Protein AF-G1KBY0-F1 (afdb_monomer_lite)

Foldseek 3Di:
DDDDDDDDDDDDDDDDDDDDDDDDDDDDDDDDDDDDDDDDDDPPDPDPPDDPDDDVVVVVVVVVVVVVVVVVVVPDDDDDDDDVVVDDDPVVVDPVPDDDDDDDDPVVVVVVVVVVVVVVVVVVVVVVVVVVVVVVVVVVVVVVLVVVVVVDPVVSVVVPDDDPPCPPDDDDDDDPDDDDPPDQPDCPVVVVVLVVLLCVVPVPDDDDDDRDPPPWDWDDDPNHTQEICVVQVAADDSVVVNVQVVCVVVVHDRHHDNDHDHPDDPD

Sequence (267 aa):
MSAFGFARFGAGGAYSSSQLIWNIQHPANHWQSSLLGLRAALPMRAEPKKKKKVDPKRELAIRDRMKKKIKKLEKAPQELIPIEDFVTPFRFMDERKVRAISPLPFEESEKRALLLKKWVVYKQVQHKAEMEAARSLVEAQEEALKELCLESEELYQAAVWRDEWLFPFERQEPTHTPPVPNKPCGFESAYLELANAVKEEYPDVEIESRLGGTGAFEIEINGQLVFSKLENGGFPYEKDLIEAIRKAINGEPLEKITKSRPPCVIL

Secondary structure (DSSP, 8-state):
--PPPP-------------------------------------------PPPPPPHHHHHHHHHHHHHHHHHHTTSPPPPPP-GGGS--GGG--GGGPPPPPPPPHHHHHHHHHHHHHHHHHHHHHHHHHHHHHHHHHHHHHHHHHHHHHH-HHHHHHHHS--GGG-S---PPPPSSPPPTT---S-HHHHHHHHHHHHHH-TT--------STT--EEEETTEEEEEHHHHSSPPPHHHHHHHHHHHHTTPPPPPP---PPP----

Organism: Anolis carolinensis (NCBI:txid28377)

Structure (mmCIF, N/CA/C/O backbone):
data_AF-G1KBY0-F1
#
_entry.id   AF-G1KBY0-F1
#
loop_
_atom_site.group_PDB
_atom_site.id
_atom_site.type_symbol
_atom_site.label_atom_id
_atom_site.label_alt_id
_atom_site.label_comp_id
_atom_site.label_asym_id
_atom_site.label_entity_id
_atom_site.label_seq_id
_atom_site.pdbx_PDB_ins_code
_atom_site.Cartn_x
_atom_site.Cartn_y
_atom_site.Cartn_z
_atom_site.occupancy
_atom_site.B_iso_or_equiv
_atom_site.auth_seq_id
_atom_site.auth_comp_id
_atom_site.auth_asym_id
_atom_site.auth_atom_id
_atom_site.pdbx_PDB_model_num
ATOM 1 N N . MET A 1 1 ? 51.741 13.957 26.377 1.00 43.28 1 MET A N 1
ATOM 2 C CA . MET A 1 1 ? 51.929 13.285 27.680 1.00 43.28 1 MET A CA 1
ATOM 3 C C . MET A 1 1 ? 50.651 12.552 28.067 1.00 43.28 1 MET A C 1
ATOM 5 O O . MET A 1 1 ? 49.778 13.174 28.649 1.00 43.28 1 MET A O 1
ATOM 9 N N . SER A 1 2 ? 50.520 11.274 27.708 1.00 37.66 2 SER A N 1
ATOM 10 C CA . SER A 1 2 ? 49.867 10.197 28.486 1.00 37.66 2 SER A CA 1
ATOM 11 C C . SER A 1 2 ? 50.069 8.903 27.688 1.00 37.66 2 SER A C 1
ATOM 13 O O . SER A 1 2 ? 49.806 8.868 26.489 1.00 37.66 2 SER A O 1
ATOM 15 N N . ALA A 1 3 ? 50.664 7.898 28.326 1.00 36.47 3 ALA A N 1
ATOM 16 C CA . ALA A 1 3 ? 51.201 6.697 27.699 1.00 36.47 3 ALA A CA 1
ATOM 17 C C . ALA A 1 3 ? 50.145 5.584 27.594 1.00 36.47 3 ALA A C 1
ATOM 19 O O . ALA A 1 3 ? 49.439 5.306 28.560 1.00 36.47 3 ALA A O 1
ATOM 20 N N . PHE A 1 4 ? 50.087 4.923 26.435 1.00 35.59 4 PHE A N 1
ATOM 21 C CA . PHE A 1 4 ? 49.376 3.661 26.237 1.00 35.59 4 PHE A CA 1
ATOM 22 C C . PHE A 1 4 ? 50.277 2.493 26.656 1.00 35.59 4 PHE A C 1
ATOM 24 O O . PHE A 1 4 ? 51.400 2.356 26.170 1.00 35.59 4 PHE A O 1
ATOM 31 N N . GLY A 1 5 ? 49.780 1.658 27.569 1.00 35.44 5 GLY A N 1
ATOM 32 C CA . GLY A 1 5 ? 50.444 0.435 28.009 1.00 35.44 5 GLY A CA 1
ATOM 33 C C . GLY A 1 5 ? 50.259 -0.702 27.004 1.00 35.44 5 GLY A C 1
ATOM 34 O O . GLY A 1 5 ? 49.135 -1.072 26.674 1.00 35.44 5 GLY A O 1
ATOM 35 N N . PHE A 1 6 ? 51.374 -1.269 26.549 1.00 31.69 6 PHE A N 1
ATOM 36 C CA . PHE A 1 6 ? 51.433 -2.549 25.847 1.00 31.69 6 PHE A CA 1
ATOM 37 C C . PHE A 1 6 ? 51.486 -3.691 26.868 1.00 31.69 6 PHE A C 1
ATOM 39 O O . PHE A 1 6 ? 52.356 -3.696 27.737 1.00 31.69 6 PHE A O 1
ATOM 46 N N . ALA A 1 7 ? 50.634 -4.703 26.706 1.00 34.59 7 ALA A N 1
ATOM 47 C CA . ALA A 1 7 ? 50.819 -6.008 27.331 1.00 34.59 7 ALA A CA 1
ATOM 48 C C . ALA A 1 7 ? 50.820 -7.089 26.242 1.00 34.59 7 ALA A C 1
ATOM 50 O O . ALA A 1 7 ? 49.829 -7.307 25.549 1.00 34.59 7 ALA A O 1
ATOM 51 N N . ARG A 1 8 ? 51.975 -7.741 26.080 1.00 33.31 8 ARG A N 1
ATOM 52 C CA . ARG A 1 8 ? 52.167 -8.969 25.302 1.00 33.31 8 ARG A CA 1
ATOM 53 C C . ARG A 1 8 ? 51.915 -10.162 26.221 1.00 33.31 8 ARG A C 1
ATOM 55 O O . ARG A 1 8 ? 52.545 -10.245 27.268 1.00 33.31 8 ARG A O 1
ATOM 62 N N . PHE A 1 9 ? 51.120 -11.123 25.767 1.00 33.00 9 PHE A N 1
ATOM 63 C CA . PHE A 1 9 ? 51.231 -12.523 26.176 1.00 33.00 9 PHE A CA 1
ATOM 64 C C . PHE A 1 9 ? 51.064 -13.398 24.935 1.00 33.00 9 PHE A C 1
ATOM 66 O O . PHE A 1 9 ? 50.160 -13.183 24.131 1.00 33.00 9 PHE A O 1
ATOM 73 N N . GLY A 1 10 ? 51.990 -14.338 24.756 1.00 31.38 10 GLY A N 1
ATOM 74 C CA . GLY A 1 10 ? 51.973 -15.340 23.698 1.00 31.38 10 GLY A CA 1
ATOM 75 C C . GLY A 1 10 ? 51.867 -16.750 24.274 1.00 31.38 10 GLY A C 1
ATOM 76 O O . GLY A 1 10 ? 52.301 -16.982 25.399 1.00 31.38 10 GLY A O 1
ATOM 77 N N . ALA A 1 11 ? 51.288 -17.636 23.460 1.00 33.16 11 ALA A N 1
ATOM 78 C CA . ALA A 1 11 ? 51.303 -19.111 23.423 1.00 33.16 11 ALA A CA 1
ATOM 79 C C . ALA A 1 11 ? 49.926 -19.527 22.862 1.00 33.16 11 ALA A C 1
ATOM 81 O O . ALA A 1 11 ? 48.919 -18.973 23.277 1.00 33.16 11 ALA A O 1
ATOM 82 N N . GLY A 1 12 ? 49.738 -20.430 21.906 1.00 31.56 12 GLY A N 1
ATOM 83 C CA . GLY A 1 12 ? 50.568 -21.503 21.381 1.00 31.56 12 GLY A CA 1
ATOM 84 C C . GLY A 1 12 ? 49.636 -22.701 21.131 1.00 31.56 12 GLY A C 1
ATOM 85 O O . GLY A 1 12 ? 48.983 -23.154 22.064 1.00 31.56 12 GLY A O 1
ATOM 86 N N . GLY A 1 13 ? 49.586 -23.202 19.890 1.00 31.16 13 GLY A N 1
ATOM 87 C CA . GLY A 1 13 ? 48.959 -24.479 19.497 1.00 31.16 13 GLY A CA 1
ATOM 88 C C . GLY A 1 13 ? 47.476 -24.412 19.090 1.00 31.16 13 GLY A C 1
ATOM 89 O O . GLY A 1 13 ? 46.725 -23.582 19.576 1.00 31.16 13 GLY A O 1
ATOM 90 N N . ALA A 1 14 ? 46.957 -25.256 18.201 1.00 34.59 14 ALA A N 1
ATOM 91 C CA . ALA A 1 14 ? 47.558 -26.198 17.263 1.00 34.59 14 ALA A CA 1
ATOM 92 C C . ALA A 1 14 ? 46.545 -26.409 16.119 1.00 34.59 14 ALA A C 1
ATOM 94 O O . ALA A 1 14 ? 45.354 -26.586 16.368 1.00 34.59 14 ALA A O 1
ATOM 95 N N . TYR A 1 15 ? 47.020 -26.403 14.874 1.00 39.88 15 TYR A N 1
ATOM 96 C CA . TYR A 1 15 ? 46.266 -26.889 13.720 1.00 39.88 15 TYR A CA 1
ATOM 97 C C . TYR A 1 15 ? 46.333 -28.420 13.708 1.00 39.88 15 TYR A C 1
ATOM 99 O O . TYR A 1 15 ? 47.422 -28.986 13.779 1.00 39.88 15 TYR A O 1
ATOM 107 N N . SER A 1 16 ? 45.192 -29.098 13.595 1.00 35.06 16 SER A N 1
ATOM 108 C CA . SER A 1 16 ? 45.153 -30.529 13.287 1.00 35.06 16 SER A CA 1
ATOM 109 C C . SER A 1 16 ? 44.101 -30.782 12.213 1.00 35.06 16 SER A C 1
ATOM 111 O O . SER A 1 16 ? 42.904 -30.842 12.483 1.00 35.06 16 SER A O 1
ATOM 113 N N . SER A 1 17 ? 44.575 -30.873 10.969 1.00 38.19 17 SER A N 1
ATOM 114 C CA . SER A 1 17 ? 43.849 -31.463 9.850 1.00 38.19 17 SER A CA 1
ATOM 115 C C . SER A 1 17 ? 44.106 -32.970 9.849 1.00 38.19 17 SER A C 1
ATOM 117 O O . SER A 1 17 ? 45.255 -33.399 9.738 1.00 38.19 17 SER A O 1
ATOM 119 N N . SER A 1 18 ? 43.062 -33.784 9.952 1.00 36.16 18 SER A N 1
ATOM 120 C CA . SER A 1 18 ? 43.162 -35.237 9.841 1.00 36.16 18 SER A CA 1
ATOM 121 C C . SER A 1 18 ? 43.004 -35.681 8.382 1.00 36.16 18 SER A C 1
ATOM 123 O O . SER A 1 18 ? 41.901 -35.762 7.850 1.00 36.16 18 SER A O 1
ATOM 125 N N . GLN A 1 19 ? 44.123 -36.005 7.734 1.00 41.44 19 GLN A N 1
ATOM 126 C CA . GLN A 1 19 ? 44.153 -36.878 6.559 1.00 41.44 19 GLN A CA 1
ATOM 127 C C . GLN A 1 19 ? 44.510 -38.290 7.041 1.00 41.44 19 GLN A C 1
ATOM 129 O O . GLN A 1 19 ? 45.574 -38.492 7.621 1.00 41.44 19 GLN A O 1
ATOM 134 N N . LEU A 1 20 ? 43.622 -39.264 6.828 1.00 38.00 20 LEU A N 1
ATOM 135 C CA . LEU A 1 20 ? 43.910 -40.681 7.056 1.00 38.00 20 LEU A CA 1
ATOM 136 C C . LEU A 1 20 ? 44.120 -41.366 5.705 1.00 38.00 20 LEU A C 1
ATOM 138 O O . LEU A 1 20 ? 43.173 -41.600 4.956 1.00 38.00 20 LEU A O 1
ATOM 142 N N . ILE A 1 21 ? 45.383 -41.679 5.422 1.00 35.78 21 ILE A N 1
ATOM 143 C CA . ILE A 1 21 ? 45.816 -42.595 4.369 1.00 35.78 21 ILE A CA 1
ATOM 144 C C . ILE A 1 21 ? 45.812 -44.003 4.969 1.00 35.78 21 ILE A C 1
ATOM 146 O O . ILE A 1 21 ? 46.426 -44.254 6.006 1.00 35.78 21 ILE A O 1
ATOM 150 N N . TRP A 1 22 ? 45.106 -44.918 4.312 1.00 33.28 22 TRP A N 1
ATOM 151 C CA . TRP A 1 22 ? 45.191 -46.353 4.558 1.00 33.28 22 TRP A CA 1
ATOM 152 C C . TRP A 1 22 ? 46.529 -46.888 4.055 1.00 33.28 22 TRP A C 1
ATOM 154 O O . TRP A 1 22 ? 46.877 -46.638 2.906 1.00 33.28 22 TRP A O 1
ATOM 164 N N . ASN A 1 23 ? 47.221 -47.698 4.857 1.00 34.00 23 ASN A N 1
ATOM 165 C CA . ASN A 1 23 ? 48.141 -48.690 4.315 1.00 34.00 23 ASN A CA 1
ATOM 166 C C . ASN A 1 23 ? 48.108 -49.991 5.119 1.00 34.00 23 ASN A C 1
ATOM 168 O O . ASN A 1 23 ? 48.190 -50.025 6.344 1.00 34.00 23 ASN A O 1
ATOM 172 N N . ILE A 1 24 ? 47.930 -51.048 4.339 1.00 39.75 24 ILE A N 1
ATOM 173 C CA . ILE A 1 24 ? 47.878 -52.466 4.662 1.00 39.75 24 ILE A CA 1
ATOM 174 C C . ILE A 1 24 ? 49.305 -52.964 4.894 1.00 39.75 24 ILE A C 1
ATOM 176 O O . ILE A 1 24 ? 50.172 -52.665 4.079 1.00 39.75 24 ILE A O 1
ATOM 180 N N . GLN A 1 25 ? 49.524 -53.804 5.909 1.00 37.41 25 GLN A N 1
ATOM 181 C CA . GLN A 1 25 ? 50.556 -54.848 5.862 1.00 37.41 25 GLN A CA 1
ATOM 182 C C . GLN A 1 25 ? 50.310 -55.927 6.928 1.00 37.41 25 GLN A C 1
ATOM 184 O O . GLN A 1 25 ? 50.262 -55.661 8.126 1.00 37.41 25 GLN A O 1
ATOM 189 N N . HIS A 1 26 ? 50.132 -57.159 6.449 1.00 39.62 26 HIS A N 1
ATOM 190 C CA . HIS A 1 26 ? 50.144 -58.399 7.227 1.00 39.62 26 HIS A CA 1
ATOM 191 C C . HIS A 1 26 ? 51.574 -58.754 7.669 1.00 39.62 26 HIS A C 1
ATOM 193 O O . HIS A 1 26 ? 52.535 -58.312 7.035 1.00 39.62 26 HIS A O 1
ATOM 199 N N . PRO A 1 27 ? 51.723 -59.670 8.643 1.00 45.62 27 PRO A N 1
ATOM 200 C CA . PRO A 1 27 ? 52.369 -60.927 8.255 1.00 45.62 27 PRO A CA 1
ATOM 201 C C . PRO A 1 27 ? 51.786 -62.208 8.888 1.00 45.62 27 PRO A C 1
ATOM 203 O O . PRO A 1 27 ? 51.520 -62.283 10.081 1.00 45.62 27 PRO A O 1
ATOM 206 N N . ALA A 1 28 ? 51.678 -63.215 8.013 1.00 37.38 28 ALA A N 1
ATOM 207 C CA . ALA A 1 28 ? 51.979 -64.645 8.162 1.00 37.38 28 ALA A CA 1
ATOM 208 C C . ALA A 1 28 ? 51.335 -65.520 9.266 1.00 37.38 28 ALA A C 1
ATOM 210 O O . ALA A 1 28 ? 51.536 -65.361 10.466 1.00 37.38 28 ALA A O 1
ATOM 211 N N . ASN A 1 29 ? 50.680 -66.579 8.778 1.00 49.62 29 ASN A N 1
ATOM 212 C CA . ASN A 1 29 ? 50.244 -67.777 9.494 1.00 49.62 29 ASN A CA 1
ATOM 213 C C . ASN A 1 29 ? 51.434 -68.694 9.839 1.00 49.62 29 ASN A C 1
ATOM 215 O O . ASN A 1 29 ? 52.301 -68.901 8.992 1.00 49.62 29 ASN A O 1
ATOM 219 N N . HIS A 1 30 ? 51.392 -69.374 10.989 1.00 49.91 30 HIS A N 1
ATOM 220 C CA . HIS A 1 30 ? 52.062 -70.667 11.153 1.00 49.91 30 HIS A CA 1
ATOM 221 C C . HIS A 1 30 ? 51.114 -71.635 11.873 1.00 49.91 30 HIS A C 1
ATOM 223 O O . HIS A 1 30 ? 50.662 -71.398 12.991 1.00 49.91 30 HIS A O 1
ATOM 229 N N . TRP A 1 31 ? 50.749 -72.704 11.179 1.00 44.78 31 TRP A N 1
ATOM 230 C CA . TRP A 1 31 ? 50.030 -73.833 11.744 1.00 44.78 31 TRP A CA 1
ATOM 231 C C . TRP A 1 31 ? 51.068 -74.805 12.301 1.00 44.78 31 TRP A C 1
ATOM 233 O O . TRP A 1 31 ? 51.799 -75.425 11.533 1.00 44.78 31 TRP A O 1
ATOM 243 N N . GLN A 1 32 ? 51.118 -74.963 13.621 1.00 42.06 32 GLN A N 1
ATOM 244 C CA . GLN A 1 32 ? 51.646 -76.173 14.246 1.00 42.06 32 GLN A CA 1
ATOM 245 C C . GLN A 1 32 ? 50.558 -76.785 15.120 1.00 42.06 32 GLN A C 1
ATOM 247 O O . GLN A 1 32 ? 50.351 -76.440 16.279 1.00 42.06 32 GLN A O 1
ATOM 252 N N . SER A 1 33 ? 49.835 -77.705 14.495 1.00 41.25 33 SER A N 1
ATOM 253 C CA . SER A 1 33 ? 49.048 -78.737 15.143 1.00 41.25 33 SER A CA 1
ATOM 254 C C . SER A 1 33 ? 49.985 -79.807 15.708 1.00 41.25 33 SER A C 1
ATOM 256 O O . SER A 1 33 ? 50.631 -80.517 14.936 1.00 41.25 33 SER A O 1
ATOM 258 N N . SER A 1 34 ? 50.003 -79.989 17.027 1.00 48.53 34 SER A N 1
ATOM 259 C CA . SER A 1 34 ? 50.308 -81.287 17.627 1.00 48.53 34 SER A CA 1
ATOM 260 C C . SER A 1 34 ? 49.028 -81.845 18.250 1.00 48.53 34 SER A C 1
ATOM 262 O O . SER A 1 34 ? 48.369 -81.247 19.097 1.00 48.53 34 SER A O 1
ATOM 264 N N . LEU A 1 35 ? 48.629 -82.983 17.696 1.00 51.00 35 LEU A N 1
ATOM 265 C CA . LEU A 1 35 ? 47.470 -83.784 18.047 1.00 51.00 35 LEU A CA 1
ATOM 266 C C . LEU A 1 35 ? 47.695 -84.462 19.400 1.00 51.00 35 LEU A C 1
ATOM 268 O O . LEU A 1 35 ? 48.512 -85.368 19.444 1.00 51.00 35 LEU A O 1
ATOM 272 N N . LEU A 1 36 ? 46.927 -84.120 20.438 1.00 52.84 36 LEU A N 1
ATOM 273 C CA . LEU A 1 36 ? 46.450 -85.064 21.461 1.00 52.84 36 LEU A CA 1
ATOM 274 C C . LEU A 1 36 ? 45.130 -84.536 22.040 1.00 52.84 36 LEU A C 1
ATOM 276 O O . LEU A 1 36 ? 44.990 -83.366 22.384 1.00 52.84 36 LEU A O 1
ATOM 280 N N . GLY A 1 37 ? 44.125 -85.404 22.009 1.00 53.12 37 GLY A N 1
ATOM 281 C CA . GLY A 1 37 ? 42.718 -85.040 21.972 1.00 53.12 37 GLY A CA 1
ATOM 282 C C . GLY A 1 37 ? 42.078 -84.660 23.301 1.00 53.12 37 GLY A C 1
ATOM 283 O O . GLY A 1 37 ? 42.447 -85.158 24.355 1.00 53.12 37 GLY A O 1
ATOM 284 N N . LEU A 1 38 ? 40.986 -83.904 23.184 1.00 49.06 38 LEU A N 1
ATOM 285 C CA . LEU A 1 38 ? 39.769 -84.104 23.968 1.00 49.06 38 LEU A CA 1
ATOM 286 C C . LEU A 1 38 ? 38.554 -83.711 23.110 1.00 49.06 38 LEU A C 1
ATOM 288 O O . LEU A 1 38 ? 38.255 -82.549 22.867 1.00 49.06 38 LEU A O 1
ATOM 292 N N . ARG A 1 39 ? 37.940 -84.768 22.574 1.00 48.91 39 ARG A N 1
ATOM 293 C CA . ARG A 1 39 ? 36.547 -84.960 22.148 1.00 48.91 39 ARG A CA 1
ATOM 294 C C . ARG A 1 39 ? 35.635 -83.722 22.010 1.00 48.91 39 ARG A C 1
ATOM 296 O O . ARG A 1 39 ? 35.198 -83.135 22.987 1.00 48.91 39 ARG A O 1
ATOM 303 N N . ALA A 1 40 ? 35.212 -83.508 20.762 1.00 53.56 40 ALA A N 1
ATOM 304 C CA . ALA A 1 40 ? 33.810 -83.451 20.330 1.00 53.56 40 ALA A CA 1
ATOM 305 C C . ALA A 1 40 ? 32.814 -82.612 21.162 1.00 53.56 40 ALA A C 1
ATOM 307 O O . ALA A 1 40 ? 32.106 -83.163 21.998 1.00 53.56 40 ALA A O 1
ATOM 308 N N . ALA A 1 41 ? 32.681 -81.321 20.822 1.00 52.50 41 ALA A N 1
ATOM 309 C CA . ALA A 1 41 ? 31.405 -80.582 20.756 1.00 52.50 41 ALA A CA 1
ATOM 310 C C . ALA A 1 41 ? 31.638 -79.121 20.310 1.00 52.50 41 ALA A C 1
ATOM 312 O O . ALA A 1 41 ? 31.441 -78.187 21.082 1.00 52.50 41 ALA A O 1
ATOM 313 N N . LEU A 1 42 ? 32.060 -78.886 19.064 1.00 54.34 42 LEU A N 1
ATOM 314 C CA . LEU A 1 42 ? 31.983 -77.543 18.476 1.00 54.34 42 LEU A CA 1
ATOM 315 C C . LEU A 1 42 ? 30.989 -77.588 17.315 1.00 54.34 42 LEU A C 1
ATOM 317 O O . LEU A 1 42 ? 31.310 -78.166 16.276 1.00 54.34 42 LEU A O 1
ATOM 321 N N . PRO A 1 43 ? 29.772 -77.032 17.464 1.00 56.75 43 PRO A N 1
ATOM 322 C CA . PRO A 1 43 ? 28.837 -76.941 16.355 1.00 56.75 43 PRO A CA 1
ATOM 323 C C . PRO A 1 43 ? 29.387 -75.963 15.308 1.00 56.75 43 PRO A C 1
ATOM 325 O O . PRO A 1 43 ? 29.192 -74.751 15.384 1.00 56.75 43 PRO A O 1
ATOM 328 N N . MET A 1 44 ? 30.085 -76.497 14.305 1.00 50.47 44 MET A N 1
ATOM 329 C CA . MET A 1 44 ? 30.380 -75.796 13.061 1.00 50.47 44 MET A CA 1
ATOM 330 C C . MET A 1 44 ? 29.145 -75.811 12.158 1.00 50.47 44 MET A C 1
ATOM 332 O O . MET A 1 44 ? 29.017 -76.660 11.283 1.00 50.47 44 MET A O 1
ATOM 336 N N . ARG A 1 45 ? 28.249 -74.841 12.368 1.00 48.56 45 ARG A N 1
ATOM 337 C CA . ARG A 1 45 ? 27.364 -74.264 11.343 1.00 48.56 45 ARG A CA 1
ATOM 338 C C . ARG A 1 45 ? 27.130 -72.798 11.704 1.00 48.56 45 ARG A C 1
ATOM 340 O O . ARG A 1 45 ? 26.427 -72.496 12.663 1.00 48.56 45 ARG A O 1
ATOM 347 N N . ALA A 1 46 ? 27.739 -71.873 10.963 1.00 60.88 46 ALA A N 1
ATOM 348 C CA . ALA A 1 46 ? 27.381 -70.459 11.033 1.00 60.88 46 ALA A CA 1
ATOM 349 C C . ALA A 1 46 ? 26.029 -70.262 10.327 1.00 60.88 46 ALA A C 1
ATOM 351 O O . ALA A 1 46 ? 25.958 -69.803 9.192 1.00 60.88 46 ALA A O 1
ATOM 352 N N . GLU A 1 47 ? 24.950 -70.673 10.988 1.00 53.38 47 GLU A N 1
ATOM 353 C CA . GLU A 1 47 ? 23.589 -70.313 10.599 1.00 53.38 47 GLU A CA 1
ATOM 354 C C . GLU A 1 47 ? 23.443 -68.785 10.693 1.00 53.38 47 GLU A C 1
ATOM 356 O O . GLU A 1 47 ? 24.004 -68.186 11.623 1.00 53.38 47 GLU A O 1
ATOM 361 N N . PRO A 1 48 ? 22.723 -68.116 9.768 1.00 54.38 48 PRO A N 1
ATOM 362 C CA . PRO A 1 48 ? 22.505 -66.680 9.861 1.00 54.38 48 PRO A CA 1
ATOM 363 C C . PRO A 1 48 ? 21.779 -66.391 11.176 1.00 54.38 48 PRO A C 1
ATOM 365 O O . PRO A 1 48 ? 20.572 -66.602 11.305 1.00 54.38 48 PRO A O 1
ATOM 368 N N . LYS A 1 49 ? 22.525 -65.929 12.187 1.00 62.38 49 LYS A N 1
ATOM 369 C CA . LYS A 1 49 ? 21.959 -65.551 13.481 1.00 62.38 49 LYS A CA 1
ATOM 370 C C . LYS A 1 49 ? 20.940 -64.453 13.211 1.00 62.38 49 LYS A C 1
ATOM 372 O O . LYS A 1 49 ? 21.310 -63.345 12.820 1.00 62.38 49 LYS A O 1
ATOM 377 N N . LYS A 1 50 ? 19.654 -64.769 13.403 1.00 66.06 50 LYS A N 1
ATOM 378 C CA . LYS A 1 50 ? 18.560 -63.796 13.316 1.00 66.06 50 LYS A CA 1
ATOM 379 C C . LYS A 1 50 ? 18.960 -62.576 14.145 1.00 66.06 50 LYS A C 1
ATOM 381 O O . LYS A 1 50 ? 19.219 -62.707 15.345 1.00 66.06 50 LYS A O 1
ATOM 386 N N . LYS A 1 51 ? 19.064 -61.404 13.507 1.00 68.06 51 LYS A N 1
ATOM 387 C CA . LYS A 1 51 ? 19.350 -60.152 14.219 1.00 68.06 51 LYS A CA 1
ATOM 388 C C . LYS A 1 51 ? 18.280 -60.002 15.299 1.00 68.06 51 LYS A C 1
ATOM 390 O O . LYS A 1 51 ? 17.089 -60.039 14.989 1.00 68.06 51 LYS A O 1
ATOM 395 N N . LYS A 1 52 ? 18.699 -59.907 16.564 1.00 70.19 52 LYS A N 1
ATOM 396 C CA . LYS A 1 52 ? 17.769 -59.724 17.683 1.00 70.19 52 LYS A CA 1
ATOM 397 C C . LYS A 1 52 ? 16.943 -58.466 17.408 1.00 70.19 52 LYS A C 1
ATOM 399 O O . LYS A 1 52 ? 17.515 -57.436 17.043 1.00 70.19 52 LYS A O 1
ATOM 404 N N . LYS A 1 53 ? 15.614 -58.570 17.537 1.00 70.38 53 LYS A N 1
ATOM 405 C CA . LYS A 1 53 ? 14.726 -57.402 17.466 1.00 70.38 53 LYS A CA 1
ATOM 406 C C . LYS A 1 53 ? 15.222 -56.365 18.471 1.00 70.38 53 LYS A C 1
ATOM 408 O O . LYS A 1 53 ? 15.649 -56.726 19.565 1.00 70.38 53 LYS A O 1
ATOM 413 N N . VAL A 1 54 ? 15.215 -55.102 18.057 1.00 70.19 54 VAL A N 1
ATOM 414 C CA . VAL A 1 54 ? 15.650 -53.987 18.898 1.00 70.19 54 VAL A CA 1
ATOM 415 C C . VAL A 1 54 ? 14.807 -53.978 20.169 1.00 70.19 54 VAL A C 1
ATOM 417 O O . VAL A 1 54 ? 13.587 -54.112 20.105 1.00 70.19 54 VAL A O 1
ATOM 420 N N . ASP A 1 55 ? 15.464 -53.854 21.322 1.00 74.88 55 ASP A N 1
ATOM 421 C CA . ASP A 1 55 ? 14.768 -53.873 22.602 1.00 74.88 55 ASP A CA 1
ATOM 422 C C . ASP A 1 55 ? 13.750 -52.722 22.677 1.00 74.88 55 ASP A C 1
ATOM 424 O O . ASP A 1 55 ? 14.117 -51.566 22.431 1.00 74.88 55 ASP A O 1
ATOM 428 N N . PRO A 1 56 ? 12.501 -52.973 23.109 1.00 81.88 56 PRO A N 1
ATOM 429 C CA . PRO A 1 56 ? 11.467 -51.937 23.200 1.00 81.88 56 PRO A CA 1
ATOM 430 C C . PRO A 1 56 ? 11.871 -50.794 24.147 1.00 81.88 56 PRO A C 1
ATOM 432 O O . PRO A 1 56 ? 11.508 -49.637 23.945 1.00 81.88 56 PRO A O 1
ATOM 435 N N . LYS A 1 57 ? 12.715 -51.081 25.148 1.00 85.00 57 LYS A N 1
ATOM 436 C CA . LYS A 1 57 ? 13.300 -50.073 26.048 1.00 85.00 57 LYS A CA 1
ATOM 437 C C . LYS A 1 57 ? 14.210 -49.079 25.320 1.00 85.00 57 LYS A C 1
ATOM 439 O O . LYS A 1 57 ? 14.263 -47.910 25.698 1.00 85.00 57 LYS A O 1
ATOM 444 N N . ARG A 1 58 ? 14.916 -49.520 24.272 1.00 83.31 58 ARG A N 1
ATOM 445 C CA . ARG A 1 58 ? 15.780 -48.656 23.458 1.00 83.31 58 ARG A CA 1
ATOM 446 C C . ARG A 1 58 ? 14.944 -47.680 22.637 1.00 83.31 58 ARG A C 1
ATOM 448 O O . ARG A 1 58 ? 15.293 -46.506 22.566 1.00 83.31 58 ARG A O 1
ATOM 455 N N . GLU A 1 59 ? 13.821 -48.136 22.090 1.00 85.38 59 GLU A N 1
ATOM 456 C CA . GLU A 1 59 ? 12.875 -47.282 21.363 1.00 85.38 59 GLU A CA 1
ATOM 457 C C . GLU A 1 59 ? 12.201 -46.253 22.279 1.00 85.38 59 GLU A C 1
ATOM 459 O O . GLU A 1 59 ? 12.132 -45.074 21.929 1.00 85.38 59 GLU A O 1
ATOM 464 N N . LEU A 1 60 ? 11.777 -46.656 23.483 1.00 86.12 60 LEU A N 1
ATOM 465 C CA . LEU A 1 60 ? 11.225 -45.741 24.492 1.00 86.12 60 LEU A CA 1
ATOM 466 C C . LEU A 1 60 ? 12.243 -44.670 24.909 1.00 86.12 60 LEU A C 1
ATOM 468 O O . LEU A 1 60 ? 11.929 -43.481 24.891 1.00 86.12 60 LEU A O 1
ATOM 472 N N . ALA A 1 61 ? 13.492 -45.063 25.177 1.00 89.25 61 ALA A N 1
ATOM 473 C CA . ALA A 1 61 ? 14.557 -44.120 25.510 1.00 89.25 61 ALA A CA 1
ATOM 474 C C . ALA A 1 61 ? 14.851 -43.132 24.366 1.00 89.25 61 ALA A C 1
ATOM 476 O O . ALA A 1 61 ? 15.161 -41.967 24.624 1.00 89.25 61 ALA A O 1
ATOM 477 N N . ILE A 1 62 ? 14.744 -43.563 23.103 1.00 89.31 62 ILE A N 1
ATOM 478 C CA . ILE A 1 62 ? 14.851 -42.671 21.941 1.00 89.31 62 ILE A CA 1
ATOM 479 C C . ILE A 1 62 ? 13.675 -41.690 21.925 1.00 89.31 62 ILE A C 1
ATOM 481 O O . ILE A 1 62 ? 13.913 -40.487 21.843 1.00 89.31 62 ILE A O 1
ATOM 485 N N . ARG A 1 63 ? 12.430 -42.162 22.083 1.00 90.44 63 ARG A N 1
ATOM 486 C CA . ARG A 1 63 ? 11.237 -41.295 22.136 1.00 90.44 63 ARG A CA 1
ATOM 487 C C . ARG A 1 63 ? 11.333 -40.258 23.251 1.00 90.44 63 ARG A C 1
ATOM 489 O O . ARG A 1 63 ? 11.051 -39.089 23.010 1.00 90.44 63 ARG A O 1
ATOM 496 N N . ASP A 1 64 ? 11.798 -40.637 24.435 1.00 93.38 64 ASP A N 1
ATOM 497 C CA . ASP A 1 64 ? 11.933 -39.710 25.562 1.00 93.38 64 ASP A CA 1
ATOM 498 C C . ASP A 1 64 ? 13.060 -38.696 25.358 1.00 93.38 64 ASP A C 1
ATOM 500 O O . ASP A 1 64 ? 12.917 -37.523 25.712 1.00 93.38 64 ASP A O 1
ATOM 504 N N . ARG A 1 65 ? 14.171 -39.104 24.732 1.00 94.38 65 ARG A N 1
ATOM 505 C CA . ARG A 1 65 ? 15.222 -38.170 24.298 1.00 94.38 65 ARG A CA 1
ATOM 506 C C . ARG A 1 65 ? 14.688 -37.187 23.258 1.00 94.38 65 ARG A C 1
ATOM 508 O O . ARG A 1 65 ? 14.990 -36.001 23.363 1.00 94.38 65 ARG A O 1
ATOM 515 N N . MET A 1 66 ? 13.875 -37.646 22.306 1.00 91.94 66 MET A N 1
ATOM 516 C CA . MET A 1 66 ? 13.251 -36.781 21.299 1.00 91.94 66 MET A CA 1
ATOM 517 C C . MET A 1 66 ? 12.244 -35.814 21.927 1.00 91.94 66 MET A C 1
ATOM 519 O O . MET A 1 66 ? 12.347 -34.616 21.696 1.00 91.94 66 MET A O 1
ATOM 523 N N . LYS A 1 67 ? 11.365 -36.280 22.823 1.00 94.56 67 LYS A N 1
ATOM 524 C CA . LYS A 1 67 ? 10.447 -35.418 23.591 1.00 94.56 67 LYS A CA 1
ATOM 525 C C . LYS A 1 67 ? 11.194 -34.347 24.384 1.00 94.56 67 LYS A C 1
ATOM 527 O O . LYS A 1 67 ? 10.764 -33.202 24.431 1.00 94.56 67 LYS A O 1
ATOM 532 N N . LYS A 1 68 ? 12.332 -34.693 24.996 1.00 94.75 68 LYS A N 1
ATOM 533 C CA . LYS A 1 68 ? 13.181 -33.724 25.708 1.00 94.75 68 LYS A CA 1
ATOM 534 C C . LYS A 1 68 ? 13.823 -32.706 24.764 1.00 94.75 68 LYS A C 1
ATOM 536 O O . LYS A 1 68 ? 13.986 -31.563 25.171 1.00 94.75 68 LYS A O 1
ATOM 541 N N . LYS A 1 69 ? 14.195 -33.095 23.540 1.00 94.44 69 LYS A N 1
ATOM 542 C CA . LYS A 1 69 ? 14.711 -32.166 22.520 1.00 94.44 69 LYS A CA 1
ATOM 543 C C . LYS A 1 69 ? 13.617 -31.227 22.012 1.00 94.44 69 LYS A C 1
ATOM 545 O O . LYS A 1 69 ? 13.852 -30.029 21.985 1.00 94.44 69 LYS A O 1
ATOM 550 N N . ILE A 1 70 ? 12.423 -31.743 21.724 1.00 94.38 70 ILE A N 1
ATOM 551 C CA . ILE A 1 70 ? 11.257 -30.941 21.317 1.00 94.38 70 ILE A CA 1
ATOM 552 C C . ILE A 1 70 ? 10.906 -29.927 22.408 1.00 94.38 70 ILE A C 1
ATOM 554 O O . ILE A 1 70 ? 10.910 -28.737 22.144 1.00 94.38 70 ILE A O 1
ATOM 558 N N . LYS A 1 71 ? 10.792 -30.362 23.670 1.00 94.00 71 LYS A N 1
ATOM 559 C CA . LYS A 1 71 ? 10.561 -29.456 24.811 1.00 94.00 71 LYS A CA 1
ATOM 560 C C . LYS A 1 71 ? 11.655 -28.405 25.008 1.00 94.00 71 LYS A C 1
ATOM 562 O O . LYS A 1 71 ? 11.416 -27.415 25.686 1.00 94.00 71 LYS A O 1
ATOM 567 N N . LYS A 1 72 ? 12.876 -28.640 24.522 1.00 93.44 72 LYS A N 1
ATOM 568 C CA . LYS A 1 72 ? 13.953 -27.639 24.549 1.00 93.44 72 LYS A CA 1
ATOM 569 C C . LYS A 1 72 ? 13.822 -26.653 23.391 1.00 93.44 72 LYS A C 1
ATOM 571 O O . LYS A 1 72 ? 14.072 -25.480 23.611 1.00 93.44 72 LYS A O 1
ATOM 576 N N . LEU A 1 73 ? 13.421 -27.126 22.212 1.00 89.75 73 LEU A N 1
ATOM 577 C CA . LEU A 1 73 ? 13.177 -26.291 21.035 1.00 89.75 73 LEU A CA 1
ATOM 578 C C . LEU A 1 73 ? 11.923 -25.422 21.199 1.00 89.75 73 LEU A C 1
ATOM 580 O O . LEU A 1 73 ? 11.977 -24.246 20.893 1.00 89.75 73 LEU A O 1
ATOM 584 N N . GLU A 1 74 ? 10.840 -25.955 21.766 1.00 88.19 74 GLU A N 1
ATOM 585 C CA . GLU A 1 74 ? 9.618 -25.195 22.088 1.00 88.19 74 GLU A CA 1
ATOM 586 C C . GLU A 1 74 ? 9.849 -24.133 23.171 1.00 88.19 74 GLU A C 1
ATOM 588 O O . GLU A 1 74 ? 9.182 -23.106 23.193 1.00 88.19 74 GLU A O 1
ATOM 593 N N . LYS A 1 75 ? 10.786 -24.389 24.094 1.00 92.75 75 LYS A N 1
ATOM 594 C CA . LYS A 1 75 ? 11.187 -23.423 25.126 1.00 92.75 75 LYS A CA 1
ATOM 595 C C . LYS A 1 75 ? 12.185 -22.387 24.618 1.00 92.75 75 LYS A C 1
ATOM 597 O O . LYS A 1 75 ? 12.382 -21.384 25.299 1.00 92.75 75 LYS A O 1
ATOM 602 N N . ALA A 1 76 ? 12.860 -22.651 23.500 1.00 92.56 76 ALA A N 1
ATOM 603 C CA . ALA A 1 76 ? 13.762 -21.682 22.905 1.00 92.56 76 ALA A CA 1
ATOM 604 C C . ALA A 1 76 ? 12.911 -20.576 22.258 1.00 92.56 76 ALA A C 1
ATOM 606 O O . ALA A 1 76 ? 11.966 -20.896 21.535 1.00 92.56 76 ALA A O 1
ATOM 607 N N . PRO A 1 77 ? 13.197 -19.291 22.523 1.00 88.56 77 PRO A N 1
ATOM 608 C CA . PRO A 1 77 ? 12.490 -18.209 21.855 1.00 88.56 77 PRO A CA 1
ATOM 609 C C . PRO A 1 77 ? 12.748 -18.298 20.347 1.00 88.56 77 PRO A C 1
ATOM 611 O O . PRO A 1 77 ? 13.879 -18.528 19.920 1.00 88.56 77 PRO A O 1
ATOM 614 N N . GLN A 1 78 ? 11.696 -18.145 19.544 1.00 86.06 78 GLN A N 1
ATOM 615 C CA . GLN A 1 78 ? 11.834 -18.079 18.092 1.00 86.06 78 GLN A CA 1
ATOM 616 C C . GLN A 1 78 ? 12.383 -16.701 17.717 1.00 86.06 78 GLN A C 1
ATOM 618 O O . GLN A 1 78 ? 11.784 -15.682 18.062 1.00 86.06 78 GLN A O 1
ATOM 623 N N . GLU A 1 79 ? 13.525 -16.665 17.036 1.00 86.06 79 GLU A N 1
ATOM 624 C CA . GLU A 1 79 ? 14.047 -15.426 16.461 1.00 86.06 79 GLU A CA 1
ATOM 625 C C . GLU A 1 79 ? 13.176 -15.028 15.264 1.00 86.06 79 GLU A C 1
ATOM 627 O O . GLU A 1 79 ? 12.868 -15.853 14.401 1.00 86.06 79 GLU A O 1
ATOM 632 N N . LEU A 1 80 ? 12.740 -13.768 15.237 1.00 89.06 80 LEU A N 1
ATOM 633 C CA . LEU A 1 80 ? 11.964 -13.230 14.125 1.00 89.06 80 LEU A CA 1
ATOM 634 C C . LEU A 1 80 ? 12.874 -13.062 12.909 1.00 89.06 80 LEU A C 1
ATOM 636 O O . LEU A 1 80 ? 14.014 -12.614 13.039 1.00 89.06 80 LEU A O 1
ATOM 640 N N . ILE A 1 81 ? 12.353 -13.381 11.724 1.00 91.19 81 ILE A N 1
ATOM 641 C CA . ILE A 1 81 ? 13.052 -13.095 10.471 1.00 91.19 81 ILE A CA 1
ATOM 642 C C . ILE A 1 81 ? 13.202 -11.568 10.368 1.00 91.19 81 ILE A C 1
ATOM 644 O O . ILE A 1 81 ? 12.189 -10.863 10.431 1.00 91.19 81 ILE A O 1
ATOM 648 N N . PRO A 1 82 ? 14.433 -11.036 10.256 1.00 91.44 82 PRO A N 1
ATOM 649 C CA . PRO A 1 82 ? 14.638 -9.601 10.145 1.00 91.44 82 PRO A CA 1
ATOM 650 C C . PRO A 1 82 ? 14.071 -9.090 8.818 1.00 91.44 82 PRO A C 1
ATOM 652 O O . PRO A 1 82 ? 14.226 -9.725 7.777 1.00 91.44 82 PRO A O 1
ATOM 655 N N . ILE A 1 83 ? 13.430 -7.924 8.858 1.00 94.12 83 ILE A N 1
ATOM 656 C CA . ILE A 1 83 ? 12.906 -7.260 7.663 1.00 94.12 83 ILE A CA 1
ATOM 657 C C . ILE A 1 83 ? 14.076 -6.588 6.946 1.00 94.12 83 ILE A C 1
ATOM 659 O O . ILE A 1 83 ? 14.696 -5.669 7.487 1.00 94.12 83 ILE A O 1
ATOM 663 N N . GLU A 1 84 ? 14.366 -7.058 5.736 1.00 89.56 84 GLU A N 1
ATOM 664 C CA . GLU A 1 84 ? 15.521 -6.625 4.943 1.00 89.56 84 GLU A CA 1
ATOM 665 C C . GLU A 1 84 ? 15.503 -5.117 4.665 1.00 89.56 84 GLU A C 1
ATOM 667 O O . GLU A 1 84 ? 16.538 -4.470 4.783 1.00 89.56 84 GLU A O 1
ATOM 672 N N . ASP A 1 85 ? 14.327 -4.535 4.411 1.00 91.19 85 ASP A N 1
ATOM 673 C CA . ASP A 1 85 ? 14.177 -3.112 4.076 1.00 91.19 85 ASP A CA 1
ATOM 674 C C . ASP A 1 85 ? 14.569 -2.159 5.218 1.00 91.19 85 ASP A C 1
ATOM 676 O O . ASP A 1 85 ? 14.977 -1.023 4.969 1.00 91.19 85 ASP A O 1
ATOM 680 N N . PHE A 1 86 ? 14.475 -2.602 6.479 1.00 91.00 86 PHE A N 1
ATOM 681 C CA . PHE A 1 86 ? 14.920 -1.796 7.623 1.00 91.00 86 PHE A CA 1
ATOM 682 C C . PHE A 1 86 ? 16.432 -1.869 7.840 1.00 91.00 86 PHE A C 1
ATOM 684 O O . PHE A 1 86 ? 17.015 -0.954 8.426 1.00 91.00 86 PHE A O 1
ATOM 691 N N . VAL A 1 87 ? 17.076 -2.946 7.389 1.00 91.31 87 VAL A N 1
ATOM 692 C CA . VAL A 1 87 ? 18.517 -3.136 7.545 1.00 91.31 87 VAL A CA 1
ATOM 693 C C . VAL A 1 87 ? 19.212 -2.510 6.349 1.00 91.31 87 VAL A C 1
ATOM 695 O O . VAL A 1 87 ? 19.122 -3.001 5.231 1.00 91.31 87 VAL A O 1
ATOM 698 N N . THR A 1 88 ? 19.963 -1.436 6.575 1.00 88.56 88 THR A N 1
ATOM 699 C CA . THR A 1 88 ? 20.712 -0.784 5.500 1.00 88.56 88 THR A CA 1
ATOM 700 C C . THR A 1 88 ? 21.774 -1.732 4.923 1.00 88.56 88 THR A C 1
ATOM 702 O O . THR A 1 88 ? 22.681 -2.168 5.639 1.00 88.56 88 THR A O 1
ATOM 705 N N . PRO A 1 89 ? 21.713 -2.060 3.618 1.00 92.12 89 PRO A N 1
ATOM 706 C CA . PRO A 1 89 ? 22.704 -2.938 3.012 1.00 92.12 89 PRO A CA 1
ATOM 707 C C . PRO A 1 89 ? 24.111 -2.336 3.059 1.00 92.12 89 PRO A C 1
ATOM 709 O O . PRO A 1 89 ? 24.302 -1.142 2.818 1.00 92.12 89 PRO A O 1
ATOM 712 N N . PHE A 1 90 ? 25.125 -3.189 3.238 1.00 88.06 90 PHE A N 1
ATOM 713 C CA . PHE A 1 90 ? 26.537 -2.779 3.312 1.00 88.06 90 PHE A CA 1
ATOM 714 C C . PHE A 1 90 ? 27.001 -1.936 2.109 1.00 88.06 90 PHE A C 1
ATOM 716 O O . PHE A 1 90 ? 27.851 -1.063 2.243 1.00 88.06 90 PHE A O 1
ATOM 723 N N . ARG A 1 91 ? 26.386 -2.125 0.933 1.00 87.75 91 ARG A N 1
ATOM 724 C CA . ARG A 1 91 ? 26.697 -1.371 -0.295 1.00 87.75 91 ARG A CA 1
ATOM 725 C C . ARG A 1 91 ? 26.542 0.148 -0.148 1.00 87.75 91 ARG A C 1
ATOM 727 O O . ARG A 1 91 ? 27.168 0.872 -0.925 1.00 87.75 91 ARG A O 1
ATOM 734 N N . PHE A 1 92 ? 25.703 0.614 0.777 1.00 85.44 92 PHE A N 1
ATOM 735 C CA . PHE A 1 92 ? 25.450 2.038 1.024 1.00 85.44 92 PHE A CA 1
ATOM 736 C C . PHE A 1 92 ? 26.311 2.627 2.148 1.00 85.44 92 PHE A C 1
ATOM 738 O O . PHE A 1 92 ? 26.269 3.833 2.359 1.00 85.44 92 PHE A O 1
ATOM 745 N N . MET A 1 93 ? 27.111 1.806 2.838 1.00 84.50 93 MET A N 1
ATOM 746 C CA . MET A 1 93 ? 28.049 2.272 3.868 1.00 84.50 93 MET A CA 1
ATOM 747 C C . MET A 1 93 ? 29.298 2.940 3.261 1.00 84.50 93 MET A C 1
ATOM 749 O O . MET A 1 93 ? 30.024 3.644 3.955 1.00 84.50 93 MET A O 1
ATOM 753 N N . ASP A 1 94 ? 29.554 2.740 1.962 1.00 88.81 94 ASP A N 1
ATOM 754 C CA . ASP A 1 94 ? 30.681 3.342 1.245 1.00 88.81 94 ASP A CA 1
ATOM 755 C C . ASP A 1 94 ? 30.489 4.861 1.048 1.00 88.81 94 ASP A C 1
ATOM 757 O O . ASP A 1 94 ? 29.745 5.298 0.165 1.00 88.81 94 ASP A O 1
ATOM 761 N N . GLU A 1 95 ? 31.251 5.683 1.773 1.00 85.75 95 GLU A N 1
ATOM 762 C CA . GLU A 1 95 ? 31.195 7.157 1.690 1.00 85.75 95 GLU A CA 1
ATOM 763 C C . GLU A 1 95 ? 31.503 7.719 0.290 1.00 85.75 95 GLU A C 1
ATOM 765 O O . GLU A 1 95 ? 31.050 8.800 -0.076 1.00 85.75 95 GLU A O 1
ATOM 770 N N . ARG A 1 96 ? 32.221 6.962 -0.549 1.00 84.44 96 ARG A N 1
ATOM 771 C CA . ARG A 1 96 ? 32.559 7.361 -1.929 1.00 84.44 96 ARG A CA 1
ATOM 772 C C . ARG A 1 96 ? 31.332 7.540 -2.828 1.00 84.44 96 ARG A C 1
ATOM 774 O O . ARG A 1 96 ? 31.429 8.198 -3.857 1.00 84.44 96 ARG A O 1
ATOM 781 N N . LYS A 1 97 ? 30.199 6.924 -2.474 1.00 83.62 97 LYS A N 1
ATOM 782 C CA . LYS A 1 97 ? 28.938 7.012 -3.231 1.00 83.62 97 LYS A CA 1
ATOM 783 C C . LYS A 1 97 ? 28.059 8.178 -2.769 1.00 83.62 97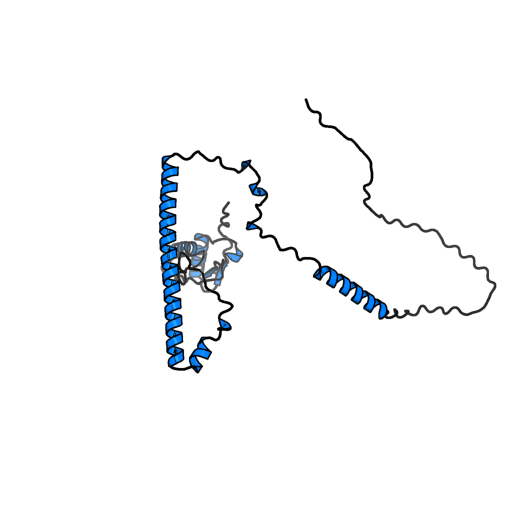 LYS A C 1
ATOM 785 O O . LYS A 1 97 ? 27.016 8.425 -3.376 1.00 83.62 97 LYS A O 1
ATOM 790 N N . VAL A 1 98 ? 28.459 8.889 -1.713 1.00 88.88 98 VAL A N 1
ATOM 791 C CA . VAL A 1 98 ? 27.719 10.037 -1.186 1.00 88.88 98 VAL A CA 1
ATOM 792 C C . VAL A 1 98 ? 27.906 11.227 -2.124 1.00 88.88 98 VAL A C 1
ATOM 794 O O . VAL A 1 98 ? 29.023 11.633 -2.438 1.00 88.88 98 VAL A O 1
ATOM 797 N N . ARG A 1 99 ? 26.792 11.799 -2.590 1.00 89.81 99 ARG A N 1
ATOM 798 C CA . ARG A 1 99 ? 26.804 13.031 -3.388 1.00 89.81 99 ARG A CA 1
ATOM 799 C C . ARG A 1 99 ? 26.978 14.229 -2.455 1.00 89.81 99 ARG A C 1
ATOM 801 O O . ARG A 1 99 ? 26.297 14.309 -1.435 1.00 89.81 99 ARG A O 1
ATOM 808 N N . ALA A 1 100 ? 27.854 15.168 -2.813 1.00 89.06 100 ALA A N 1
ATOM 809 C CA . ALA A 1 100 ? 28.020 16.405 -2.055 1.00 89.06 100 ALA A CA 1
ATOM 810 C C . ALA A 1 100 ? 26.728 17.240 -2.098 1.00 89.06 100 ALA A C 1
ATOM 812 O O . ALA A 1 100 ? 26.142 17.438 -3.163 1.00 89.06 100 ALA A O 1
ATOM 813 N N . ILE A 1 101 ? 26.285 17.724 -0.938 1.00 87.88 101 ILE A N 1
ATOM 814 C CA . ILE A 1 101 ? 25.078 18.547 -0.816 1.00 87.88 101 ILE A CA 1
ATOM 815 C C . ILE A 1 101 ? 25.486 20.011 -0.992 1.00 87.88 101 ILE A C 1
ATOM 817 O O . ILE A 1 101 ? 26.255 20.542 -0.192 1.00 87.88 101 ILE A O 1
ATOM 821 N N . SER A 1 102 ? 24.972 20.671 -2.031 1.00 88.31 102 SER A N 1
ATOM 822 C CA . SER A 1 102 ? 25.135 22.116 -2.205 1.00 88.31 102 SER A CA 1
ATOM 823 C C . SER A 1 102 ? 24.298 22.876 -1.168 1.00 88.31 102 SER A C 1
ATOM 825 O O . SER A 1 102 ? 23.136 22.508 -0.960 1.00 88.31 102 SER A O 1
ATOM 827 N N . PRO A 1 103 ? 24.826 23.945 -0.540 1.00 90.00 103 PRO A N 1
ATOM 828 C CA . PRO A 1 103 ? 24.028 24.780 0.348 1.00 90.00 103 PRO A CA 1
ATOM 829 C C . PRO A 1 103 ? 22.873 25.396 -0.443 1.00 90.00 103 PRO A C 1
ATOM 831 O O . PRO A 1 103 ? 23.065 25.924 -1.538 1.00 90.00 103 PRO A O 1
ATOM 834 N N . LEU A 1 104 ? 21.662 25.292 0.099 1.00 91.25 104 LEU A N 1
ATOM 835 C CA . LEU A 1 104 ? 20.479 25.850 -0.544 1.00 91.25 104 LEU A CA 1
ATOM 836 C C . LEU A 1 104 ? 20.468 27.373 -0.371 1.00 91.25 104 LEU A C 1
ATOM 838 O O . LEU A 1 104 ? 20.761 27.855 0.730 1.00 91.25 104 LEU A O 1
ATOM 842 N N . PRO A 1 105 ? 20.098 28.137 -1.410 1.00 96.88 105 PRO A N 1
ATOM 843 C CA . PRO A 1 105 ? 19.899 29.568 -1.266 1.00 96.88 105 PRO A CA 1
ATOM 844 C C . PRO A 1 105 ? 18.717 29.844 -0.329 1.00 96.88 105 PRO A C 1
ATOM 846 O O . PRO A 1 105 ? 17.765 29.063 -0.238 1.00 96.88 105 PRO A O 1
ATOM 849 N N . PHE A 1 106 ? 18.770 30.986 0.356 1.00 96.00 106 PHE A N 1
ATOM 850 C CA . PHE A 1 106 ? 17.749 31.401 1.320 1.00 96.00 106 PHE A CA 1
ATOM 851 C C . PHE A 1 106 ? 16.341 31.443 0.707 1.00 96.00 106 PHE A C 1
ATOM 853 O O . PHE A 1 106 ? 15.388 30.941 1.291 1.00 96.00 106 PHE A O 1
ATOM 860 N N . GLU A 1 107 ? 16.215 31.937 -0.525 1.00 96.88 107 GLU A N 1
ATOM 861 C CA . GLU A 1 107 ? 14.922 31.980 -1.214 1.00 96.88 107 GLU A CA 1
ATOM 862 C C . GLU A 1 107 ? 14.298 30.589 -1.402 1.00 96.88 107 GLU A C 1
ATOM 864 O O . GLU A 1 107 ? 13.083 30.424 -1.299 1.00 96.88 107 GLU A O 1
ATOM 869 N N . GLU A 1 108 ? 15.108 29.567 -1.693 1.00 96.00 108 GLU A N 1
ATOM 870 C CA . GLU A 1 108 ? 14.608 28.202 -1.856 1.00 96.00 108 GLU A CA 1
ATOM 871 C C . GLU A 1 108 ? 14.213 27.577 -0.522 1.00 96.00 108 GLU A C 1
ATOM 873 O O . GLU A 1 108 ? 13.210 26.860 -0.458 1.00 96.00 108 GLU A O 1
ATOM 878 N N . SER A 1 109 ? 14.970 27.844 0.544 1.00 95.81 109 SER A N 1
ATOM 879 C CA . SER A 1 109 ? 14.635 27.333 1.873 1.00 95.81 109 SER A CA 1
ATOM 880 C C . SER A 1 109 ? 13.332 27.953 2.390 1.00 95.81 109 SER A C 1
ATOM 882 O O . SER A 1 109 ? 12.465 27.220 2.875 1.00 95.81 109 SER A O 1
ATOM 884 N N . GLU A 1 110 ? 13.122 29.256 2.183 1.00 97.81 110 GLU A N 1
ATOM 885 C CA . GLU A 1 110 ? 11.862 29.931 2.500 1.00 97.81 110 GLU A CA 1
ATOM 886 C C . GLU A 1 110 ? 10.691 29.405 1.663 1.00 97.81 110 GLU A C 1
ATOM 888 O O . GLU A 1 110 ? 9.636 29.086 2.220 1.00 97.81 110 GLU A O 1
ATOM 893 N N . LYS A 1 111 ? 10.867 29.234 0.343 1.00 97.88 111 LYS A N 1
ATOM 894 C CA . LYS A 1 111 ? 9.837 28.650 -0.539 1.00 97.88 111 LYS A CA 1
ATOM 895 C C . LYS A 1 111 ? 9.409 27.262 -0.056 1.00 97.88 111 LYS A C 1
ATOM 897 O O . LYS A 1 111 ? 8.210 26.991 0.033 1.00 97.88 111 LYS A O 1
ATOM 902 N N . ARG A 1 112 ? 10.366 26.399 0.310 1.00 97.25 112 ARG A N 1
ATOM 903 C CA . ARG A 1 112 ? 10.084 25.062 0.865 1.00 97.25 112 ARG A CA 1
ATOM 904 C C . ARG A 1 112 ? 9.351 25.148 2.202 1.00 97.25 112 ARG A C 1
ATOM 906 O O . ARG A 1 112 ? 8.362 24.446 2.392 1.00 97.25 112 ARG A O 1
ATOM 913 N N . ALA A 1 113 ? 9.782 26.028 3.105 1.00 97.69 113 ALA A N 1
ATOM 914 C CA . ALA A 1 113 ? 9.130 26.213 4.399 1.00 97.69 113 ALA A CA 1
ATOM 915 C C . ALA A 1 113 ? 7.680 26.708 4.252 1.00 97.69 113 ALA A C 1
ATOM 917 O O . ALA A 1 113 ? 6.777 26.191 4.912 1.00 97.69 113 ALA A O 1
ATOM 918 N N . LEU A 1 114 ? 7.429 27.672 3.361 1.00 98.19 114 LEU A N 1
ATOM 919 C CA . LEU A 1 114 ? 6.081 28.162 3.063 1.00 98.19 114 LEU A CA 1
ATOM 920 C C . LEU A 1 114 ? 5.203 27.077 2.432 1.00 98.19 114 LEU A C 1
ATOM 922 O O . LEU A 1 114 ? 4.034 26.952 2.801 1.00 98.19 114 LEU A O 1
ATOM 926 N N . LEU A 1 115 ? 5.755 26.271 1.520 1.00 98.50 115 LEU A N 1
ATOM 927 C CA . LEU A 1 115 ? 5.045 25.142 0.923 1.00 98.50 115 LEU A CA 1
ATOM 928 C C . LEU A 1 115 ? 4.641 24.113 1.985 1.00 98.50 115 LEU A C 1
ATOM 930 O O . LEU A 1 115 ? 3.486 23.700 2.015 1.00 98.50 115 LEU A O 1
ATOM 934 N N . LEU A 1 116 ? 5.552 23.754 2.893 1.00 98.38 116 LEU A N 1
ATOM 935 C CA . LEU A 1 116 ? 5.262 22.820 3.983 1.00 98.38 116 LEU A CA 1
ATOM 936 C C . LEU A 1 116 ? 4.186 23.358 4.930 1.00 98.38 116 LEU A C 1
ATOM 938 O O . LEU A 1 116 ? 3.285 22.616 5.306 1.00 98.38 116 LEU A O 1
ATOM 942 N N . LYS A 1 117 ? 4.215 24.655 5.263 1.00 98.56 117 LYS A N 1
ATOM 943 C CA . LYS A 1 117 ? 3.147 25.287 6.057 1.00 98.56 117 LYS A CA 1
ATOM 944 C C . LYS A 1 117 ? 1.786 25.155 5.370 1.00 98.56 117 LYS A C 1
ATOM 946 O O . LYS A 1 117 ? 0.821 24.738 6.006 1.00 98.56 117 LYS A O 1
ATOM 951 N N . LYS A 1 118 ? 1.711 25.458 4.068 1.00 98.62 118 LYS A N 1
ATOM 952 C CA . LYS A 1 118 ? 0.482 25.286 3.275 1.00 98.62 118 LYS A CA 1
ATOM 953 C C . LYS A 1 118 ? 0.040 23.822 3.225 1.00 98.62 118 LYS A C 1
ATOM 955 O O . LYS A 1 118 ? -1.145 23.545 3.374 1.00 98.62 118 LYS A O 1
ATOM 960 N N . TRP A 1 119 ? 0.985 22.897 3.065 1.00 98.56 119 TRP A N 1
ATOM 961 C CA . TRP A 1 119 ? 0.718 21.460 3.034 1.00 98.56 119 TRP A CA 1
ATOM 962 C C . TRP A 1 119 ? 0.130 20.946 4.350 1.00 98.56 119 TRP A C 1
ATOM 964 O O . TRP A 1 119 ? -0.845 20.200 4.330 1.00 98.56 119 TRP A O 1
ATOM 974 N N . VAL A 1 120 ? 0.663 21.388 5.493 1.00 98.69 120 VAL A N 1
ATOM 975 C CA . VAL A 1 120 ? 0.128 21.035 6.818 1.00 98.69 120 VAL A CA 1
ATOM 976 C C . VAL A 1 120 ? -1.318 21.502 6.961 1.00 98.69 120 VAL A C 1
ATOM 978 O O . VAL A 1 120 ? -2.171 20.714 7.361 1.00 98.69 120 VAL A O 1
ATOM 981 N N . VAL A 1 121 ? -1.612 22.749 6.579 1.00 98.56 121 VAL A N 1
ATOM 982 C CA . VAL A 1 121 ? -2.984 23.281 6.613 1.00 98.56 121 VAL A CA 1
ATOM 983 C C . VAL A 1 121 ? -3.903 22.465 5.704 1.00 98.56 121 VAL A C 1
ATOM 985 O O . VAL A 1 121 ? -4.975 22.046 6.134 1.00 98.56 121 VAL A O 1
ATOM 988 N N . TYR A 1 122 ? -3.470 22.176 4.477 1.00 98.75 122 TYR A N 1
ATOM 989 C CA . TYR A 1 122 ? -4.235 21.367 3.529 1.00 98.75 122 TYR A CA 1
ATOM 990 C C . TYR A 1 122 ? -4.551 19.967 4.080 1.00 98.75 122 TYR A C 1
ATOM 992 O O . TYR A 1 122 ? -5.709 19.553 4.100 1.00 98.75 122 TYR A O 1
ATOM 1000 N N . LYS A 1 123 ? -3.544 19.253 4.600 1.00 98.69 123 LYS A N 1
ATOM 1001 C CA . LYS A 1 123 ? -3.728 17.917 5.185 1.00 98.69 123 LYS A CA 1
ATOM 1002 C C . LYS A 1 123 ? -4.598 17.942 6.436 1.00 98.69 123 LYS A C 1
ATOM 1004 O O . LYS A 1 123 ? -5.356 17.002 6.648 1.00 98.69 123 LYS A O 1
ATOM 1009 N N . GLN A 1 124 ? -4.532 19.006 7.234 1.00 98.62 124 GLN A N 1
ATOM 1010 C CA . GLN A 1 124 ? -5.410 19.171 8.388 1.00 98.62 124 GLN A CA 1
ATOM 1011 C C . GLN A 1 124 ? -6.873 19.336 7.964 1.00 98.62 124 GLN A C 1
ATOM 1013 O O . GLN A 1 124 ? -7.748 18.734 8.581 1.00 98.62 124 GLN A O 1
ATOM 1018 N N . VAL A 1 125 ? -7.144 20.132 6.925 1.00 98.69 125 VAL A N 1
ATOM 1019 C CA . VAL A 1 125 ? -8.498 20.298 6.374 1.00 98.69 125 VAL A CA 1
ATOM 1020 C C . VAL A 1 125 ? -9.019 18.971 5.828 1.00 98.69 125 VAL A C 1
ATOM 1022 O O . VAL A 1 125 ? -10.121 18.569 6.188 1.00 98.69 125 VAL A O 1
ATOM 1025 N N . GLN A 1 126 ? -8.206 18.257 5.042 1.00 98.62 126 GLN A N 1
ATOM 1026 C CA . GLN A 1 126 ? -8.567 16.937 4.523 1.00 98.62 126 GLN A CA 1
ATOM 1027 C C . GLN A 1 126 ? -8.901 15.957 5.661 1.00 98.62 126 GLN A C 1
ATOM 1029 O O . GLN A 1 126 ? -9.950 15.324 5.638 1.00 98.62 126 GLN A O 1
ATOM 1034 N N . HIS A 1 127 ? -8.050 15.882 6.688 1.00 98.62 127 HIS A N 1
ATOM 1035 C CA . HIS A 1 127 ? -8.268 14.994 7.827 1.00 98.62 127 HIS A CA 1
ATOM 1036 C C . HIS A 1 127 ? -9.546 15.339 8.602 1.00 98.62 127 HIS A C 1
ATOM 1038 O O . HIS A 1 127 ? -10.297 14.444 8.974 1.00 98.62 127 HIS A O 1
ATOM 1044 N N . LYS A 1 128 ? -9.823 16.630 8.831 1.00 98.69 128 LYS A N 1
ATOM 1045 C CA . LYS A 1 128 ? -11.065 17.055 9.492 1.00 98.69 128 LYS A CA 1
ATOM 1046 C C . LYS A 1 128 ? -12.298 16.639 8.692 1.00 98.69 128 LYS A C 1
ATOM 1048 O O . LYS A 1 128 ? -13.210 16.077 9.283 1.00 98.69 128 LYS A O 1
ATOM 1053 N N . ALA A 1 129 ? -12.287 16.841 7.375 1.00 98.69 129 ALA A N 1
ATOM 1054 C CA . ALA A 1 129 ? -13.391 16.440 6.507 1.00 98.69 129 ALA A CA 1
ATOM 1055 C C . ALA A 1 129 ? -13.613 14.915 6.511 1.00 98.69 129 ALA A C 1
ATOM 1057 O O . ALA A 1 129 ? -14.748 14.461 6.612 1.00 98.69 129 ALA A O 1
ATOM 1058 N N . GLU A 1 130 ? -12.540 14.117 6.464 1.00 98.69 130 GLU A N 1
ATOM 1059 C CA . GLU A 1 130 ? -12.619 12.652 6.575 1.00 98.69 130 GLU A CA 1
ATOM 1060 C C . GLU A 1 130 ? -13.194 12.215 7.933 1.00 98.69 130 GLU A C 1
ATOM 1062 O O . GLU A 1 130 ? -14.042 11.326 7.993 1.00 98.69 130 GLU A O 1
ATOM 1067 N N . MET A 1 131 ? -12.784 12.870 9.024 1.00 98.62 131 MET A N 1
ATOM 1068 C CA . MET A 1 131 ? -13.296 12.593 10.369 1.00 98.62 131 MET A CA 1
ATOM 1069 C C . MET A 1 131 ? -14.766 12.989 10.535 1.00 98.62 131 MET A C 1
ATOM 1071 O O . MET A 1 131 ? -15.517 12.267 11.185 1.00 98.62 131 MET A O 1
ATOM 1075 N N . GLU A 1 132 ? -15.181 14.122 9.971 1.00 98.62 132 GLU A N 1
ATOM 1076 C CA . GLU A 1 132 ? -16.580 14.562 9.965 1.00 98.62 132 GLU A CA 1
ATOM 1077 C C . GLU A 1 132 ? -17.455 13.599 9.156 1.00 98.62 132 GLU A C 1
ATOM 1079 O O . GLU A 1 132 ? -18.501 13.186 9.646 1.00 98.62 132 GLU A O 1
ATOM 1084 N N . ALA A 1 133 ? -16.992 13.158 7.982 1.00 98.62 133 ALA A N 1
ATOM 1085 C CA . ALA A 1 133 ? -17.689 12.159 7.173 1.00 98.62 133 ALA A CA 1
ATOM 1086 C C . ALA A 1 133 ? -17.793 10.796 7.878 1.00 98.62 133 ALA A C 1
ATOM 1088 O O . ALA A 1 133 ? -18.835 10.151 7.833 1.00 98.62 133 ALA A O 1
ATOM 1089 N N . ALA A 1 134 ? -16.737 10.349 8.563 1.00 98.50 134 ALA A N 1
ATOM 1090 C CA . ALA A 1 134 ? -16.790 9.113 9.341 1.00 98.50 134 ALA A CA 1
ATOM 1091 C C . ALA A 1 134 ? -17.779 9.219 10.514 1.00 98.50 134 ALA A C 1
ATOM 1093 O O . ALA A 1 134 ? -18.526 8.280 10.769 1.00 98.50 134 ALA A O 1
ATOM 1094 N N . ARG A 1 135 ? -17.812 10.365 11.210 1.00 98.69 135 ARG A N 1
ATOM 1095 C CA . ARG A 1 135 ? -18.764 10.614 12.304 1.00 98.69 135 ARG A CA 1
ATOM 1096 C C . ARG A 1 135 ? -20.204 10.603 11.814 1.00 98.69 135 ARG A C 1
ATOM 1098 O O . ARG A 1 135 ? -21.012 9.903 12.407 1.00 98.69 135 ARG A O 1
ATOM 1105 N N . SER A 1 136 ? -20.500 11.305 10.720 1.00 98.62 136 SER A N 1
ATOM 1106 C CA . SER A 1 136 ? -21.863 11.349 10.183 1.00 98.62 136 SER A CA 1
ATOM 1107 C C . SER A 1 136 ? -22.346 9.975 9.716 1.00 98.62 136 SER A C 1
ATOM 1109 O O . SER A 1 136 ? -23.509 9.641 9.916 1.00 98.62 136 SER A O 1
ATOM 1111 N N . LEU A 1 137 ? -21.461 9.145 9.153 1.00 98.62 137 LEU A N 1
ATOM 1112 C CA . LEU A 1 137 ? -21.790 7.761 8.800 1.00 98.62 137 LEU A CA 1
ATOM 1113 C C . LEU A 1 137 ? -22.119 6.906 10.031 1.00 98.62 137 LEU A C 1
ATOM 1115 O O . LEU A 1 137 ? -23.053 6.110 9.978 1.00 98.62 137 LEU A O 1
ATOM 1119 N N . VAL A 1 138 ? -21.382 7.073 11.133 1.00 98.50 138 VAL A N 1
ATOM 1120 C CA . VAL A 1 138 ? -21.648 6.350 12.388 1.00 98.50 138 VAL A CA 1
ATOM 1121 C C . VAL A 1 138 ? -22.952 6.823 13.028 1.00 98.50 138 VAL A C 1
ATOM 1123 O O . VAL A 1 138 ? -23.763 5.993 13.422 1.00 98.50 138 VAL A O 1
ATOM 1126 N N . GLU A 1 139 ? -23.192 8.134 13.081 1.00 98.56 139 GLU A N 1
ATOM 1127 C CA . GLU A 1 139 ? -24.443 8.704 13.600 1.00 98.56 139 GLU A CA 1
ATOM 1128 C C . GLU A 1 139 ? -25.651 8.189 12.805 1.00 98.56 139 GLU A C 1
ATOM 1130 O O . GLU A 1 139 ? -26.603 7.682 13.396 1.00 98.56 139 GLU A O 1
ATOM 1135 N N . ALA A 1 140 ? -25.568 8.201 11.470 1.00 98.56 140 ALA A N 1
ATOM 1136 C CA . ALA A 1 140 ? -26.610 7.654 10.604 1.00 98.56 140 ALA A CA 1
ATOM 1137 C C . ALA A 1 140 ? -26.819 6.143 10.814 1.00 98.56 140 ALA A C 1
ATOM 1139 O O . ALA A 1 140 ? -27.955 5.670 10.819 1.00 98.56 140 ALA A O 1
ATOM 1140 N N . GLN A 1 141 ? -25.741 5.375 11.019 1.00 97.81 141 GLN A N 1
ATOM 1141 C CA . GLN A 1 141 ? -25.836 3.949 11.339 1.00 97.81 141 GLN A CA 1
ATOM 1142 C C . GLN A 1 141 ? -26.547 3.719 12.682 1.00 97.81 141 GLN A C 1
ATOM 1144 O O . GLN A 1 141 ? -27.391 2.829 12.788 1.00 97.81 141 GLN A O 1
ATOM 1149 N N . GLU A 1 142 ? -26.228 4.506 13.710 1.00 97.56 142 GLU A N 1
ATOM 1150 C CA . GLU A 1 142 ? -26.860 4.401 15.027 1.00 97.56 142 GLU A CA 1
ATOM 1151 C C . GLU A 1 142 ? -28.341 4.785 15.002 1.00 97.56 142 GLU A C 1
ATOM 1153 O O . GLU A 1 142 ? -29.151 4.129 15.655 1.00 97.56 142 GLU A O 1
ATOM 1158 N N . GLU A 1 143 ? -28.702 5.849 14.285 1.00 98.06 143 GLU A N 1
ATOM 1159 C CA . GLU A 1 143 ? -30.096 6.261 14.093 1.00 98.06 143 GLU A CA 1
ATOM 1160 C C . GLU A 1 143 ? -30.898 5.168 13.386 1.00 98.06 143 GLU A C 1
ATOM 1162 O O . GLU A 1 143 ? -31.927 4.740 13.910 1.00 98.06 143 GLU A O 1
ATOM 1167 N N . ALA A 1 144 ? -30.369 4.621 12.288 1.00 98.00 144 ALA A N 1
ATOM 1168 C CA . ALA A 1 144 ? -31.002 3.522 11.565 1.00 98.00 144 ALA A CA 1
ATOM 1169 C C . ALA A 1 144 ? -31.216 2.281 12.452 1.00 98.00 144 ALA A C 1
ATOM 1171 O O . ALA A 1 144 ? -32.267 1.647 12.392 1.00 98.00 144 ALA A O 1
ATOM 1172 N N . LEU A 1 145 ? -30.257 1.942 13.321 1.00 96.75 145 LEU A N 1
ATOM 1173 C CA . LEU A 1 145 ? -30.406 0.827 14.262 1.00 96.75 145 LEU A CA 1
ATOM 1174 C C . LEU A 1 145 ? -31.449 1.110 15.352 1.00 96.75 145 LEU A C 1
ATOM 1176 O O . LEU A 1 145 ? -32.177 0.200 15.744 1.00 96.75 145 LEU A O 1
ATOM 1180 N N . LYS A 1 146 ? -31.547 2.356 15.837 1.00 97.19 146 LYS A N 1
ATOM 1181 C CA . LYS A 1 146 ? -32.580 2.761 16.806 1.00 97.19 146 LYS A CA 1
ATOM 1182 C C . LYS A 1 146 ? -33.977 2.655 16.199 1.00 97.19 146 LYS A C 1
ATOM 1184 O O . LYS A 1 146 ? -34.872 2.143 16.865 1.00 97.19 146 LYS A O 1
ATOM 1189 N N . GLU A 1 147 ? -34.160 3.102 14.958 1.00 97.31 147 GLU A N 1
ATOM 1190 C CA . GLU A 1 147 ? -35.432 2.974 14.233 1.00 97.31 147 GLU A CA 1
ATOM 1191 C C . GLU A 1 147 ? -35.789 1.503 13.996 1.00 97.31 147 GLU A C 1
ATOM 1193 O O . GLU A 1 147 ? -36.895 1.071 14.314 1.00 97.31 147 GLU A O 1
ATOM 1198 N N . LEU A 1 148 ? -34.821 0.700 13.557 1.00 97.69 148 LEU A N 1
ATOM 1199 C CA . LEU A 1 148 ? -35.021 -0.720 13.287 1.00 97.69 148 LEU A CA 1
ATOM 1200 C C . LEU A 1 148 ? -35.393 -1.512 14.553 1.00 97.69 148 LEU A C 1
ATOM 1202 O O . LEU A 1 148 ? -36.265 -2.375 14.487 1.00 97.69 148 LEU A O 1
ATOM 1206 N N . CYS A 1 149 ? -34.826 -1.169 15.716 1.00 96.38 149 CYS A N 1
ATOM 1207 C CA . CYS A 1 149 ? -35.257 -1.702 17.016 1.00 96.38 149 CYS A CA 1
ATOM 1208 C C . CYS A 1 149 ? -36.732 -1.414 17.330 1.00 96.38 149 CYS A C 1
ATOM 1210 O O . CYS A 1 149 ? -37.401 -2.256 17.926 1.00 96.38 149 CYS A O 1
ATOM 1212 N N . LEU A 1 150 ? -37.220 -0.214 16.992 1.00 96.62 150 LEU A N 1
ATOM 1213 C CA . LEU A 1 150 ? -38.608 0.185 17.247 1.00 96.62 150 LEU A CA 1
ATOM 1214 C C . LEU A 1 150 ? -39.585 -0.542 16.316 1.00 96.62 150 LEU A C 1
ATOM 1216 O O . LEU A 1 150 ? -40.713 -0.815 16.721 1.00 96.62 150 LEU A O 1
ATOM 1220 N N . GLU A 1 151 ? -39.157 -0.861 15.094 1.00 96.94 151 GLU A N 1
ATOM 1221 C CA . GLU A 1 151 ? -39.955 -1.613 14.124 1.00 96.94 151 GLU A CA 1
ATOM 1222 C C . GLU A 1 151 ? -39.954 -3.122 14.406 1.00 96.94 151 GLU A C 1
ATOM 1224 O O . GLU A 1 151 ? -41.016 -3.748 14.410 1.00 96.94 151 GLU A O 1
ATOM 1229 N N . SER A 1 152 ? -38.778 -3.723 14.636 1.00 97.19 152 SER A N 1
ATOM 1230 C CA . SER A 1 152 ? -38.650 -5.162 14.893 1.00 97.19 152 SER A CA 1
ATOM 1231 C C . SER A 1 152 ? -37.343 -5.554 15.595 1.00 97.19 152 SER A C 1
ATOM 1233 O O . SER A 1 152 ? -36.234 -5.283 15.133 1.00 97.19 152 SER A O 1
ATOM 1235 N N . GLU A 1 153 ? -37.466 -6.300 16.692 1.00 94.69 153 GLU A N 1
ATOM 1236 C CA . GLU A 1 153 ? -36.303 -6.760 17.458 1.00 94.69 153 GLU A CA 1
ATOM 1237 C C . GLU A 1 153 ? -35.527 -7.882 16.744 1.00 94.69 153 GLU A C 1
ATOM 1239 O O . GLU A 1 153 ? -34.302 -7.950 16.829 1.00 94.69 153 GLU A O 1
ATOM 1244 N N . GLU A 1 154 ? -36.215 -8.744 15.990 1.00 96.00 154 GLU A N 1
ATOM 1245 C CA . GLU A 1 154 ? -35.597 -9.881 15.292 1.00 96.00 154 GLU A CA 1
ATOM 1246 C C . GLU A 1 154 ? -34.596 -9.428 14.219 1.00 96.00 154 GLU A C 1
ATOM 1248 O O . GLU A 1 154 ? -33.486 -9.960 14.132 1.00 96.00 154 GLU A O 1
ATOM 1253 N N . LEU A 1 155 ? -34.956 -8.405 13.433 1.00 96.06 155 LEU A N 1
ATOM 1254 C CA . LEU A 1 155 ? -34.062 -7.841 12.423 1.00 96.06 155 LEU A CA 1
ATOM 1255 C C . LEU A 1 155 ? -32.881 -7.118 13.069 1.00 96.06 155 LEU A C 1
ATOM 1257 O O . LEU A 1 155 ? -31.775 -7.159 12.532 1.00 96.06 155 LEU A O 1
ATOM 1261 N N . TYR A 1 156 ? -33.086 -6.490 14.231 1.00 96.25 156 TYR A N 1
ATOM 1262 C CA . TYR A 1 156 ? -32.004 -5.827 14.953 1.00 96.25 156 TYR A CA 1
ATOM 1263 C C . TYR A 1 156 ? -30.970 -6.842 15.424 1.00 96.25 156 TYR A C 1
ATOM 1265 O O . TYR A 1 156 ? -29.775 -6.662 15.192 1.00 96.25 156 TYR A O 1
ATOM 1273 N N . GLN A 1 157 ? -31.429 -7.946 16.019 1.00 94.81 157 GLN A N 1
ATOM 1274 C CA . GLN A 1 157 ? -30.545 -9.035 16.414 1.00 94.81 157 GLN A CA 1
ATOM 1275 C C . GLN A 1 157 ? -29.765 -9.555 15.204 1.00 94.81 157 GLN A C 1
ATOM 1277 O O . GLN A 1 157 ? -28.547 -9.669 15.296 1.00 94.81 157 GLN A O 1
ATOM 1282 N N . ALA A 1 158 ? -30.434 -9.782 14.065 1.00 94.06 158 ALA A N 1
ATOM 1283 C CA . ALA A 1 158 ? -29.790 -10.192 12.816 1.00 94.06 158 ALA A CA 1
ATOM 1284 C C . ALA A 1 158 ? -28.702 -9.205 12.348 1.00 94.06 158 ALA A C 1
ATOM 1286 O O . ALA A 1 158 ? -27.606 -9.639 12.007 1.00 94.06 158 ALA A O 1
ATOM 1287 N N . ALA A 1 159 ? -28.975 -7.898 12.379 1.00 94.69 159 ALA A N 1
ATOM 1288 C CA . ALA A 1 159 ? -28.057 -6.853 11.919 1.00 94.69 159 ALA A CA 1
ATOM 1289 C C . ALA A 1 159 ? -26.840 -6.628 12.838 1.00 94.69 159 ALA A C 1
ATOM 1291 O O . ALA A 1 159 ? -25.798 -6.165 12.379 1.00 94.69 159 ALA A O 1
ATOM 1292 N N . VAL A 1 160 ? -26.958 -6.928 14.136 1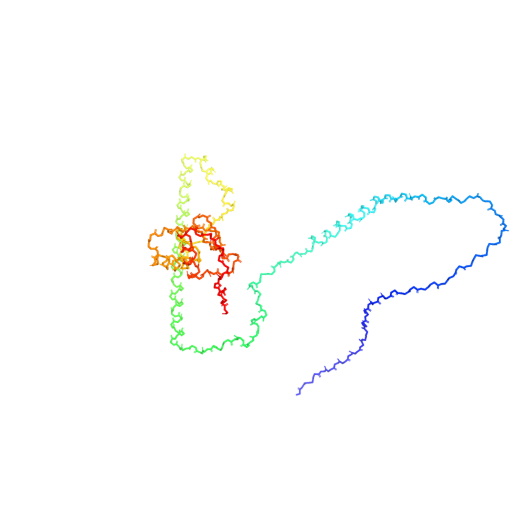.00 94.19 160 VAL A N 1
ATOM 1293 C CA . VAL A 1 160 ? -25.860 -6.783 15.113 1.00 94.19 160 VAL A CA 1
ATOM 1294 C C . VAL A 1 160 ? -24.855 -7.938 15.035 1.00 94.19 160 VAL A C 1
ATOM 1296 O O . VAL A 1 160 ? -23.697 -7.778 15.441 1.00 94.19 160 VAL A O 1
ATOM 1299 N N . TRP A 1 161 ? -25.265 -9.107 14.531 1.00 92.00 161 TRP A N 1
ATOM 1300 C CA . TRP A 1 161 ? -24.342 -10.222 14.327 1.00 92.00 161 TRP A CA 1
ATOM 1301 C C . TRP A 1 161 ? -23.227 -9.832 13.351 1.00 92.00 161 TRP A C 1
ATOM 1303 O O . TRP A 1 161 ? -23.427 -9.108 12.383 1.00 92.00 161 TRP A O 1
ATOM 1313 N N . ARG A 1 162 ? -22.010 -10.301 13.634 1.00 91.19 162 ARG A N 1
ATOM 1314 C CA . ARG A 1 162 ? -20.843 -10.028 12.789 1.00 91.19 162 ARG A CA 1
ATOM 1315 C C . ARG A 1 162 ? -20.884 -10.922 11.557 1.00 91.19 162 ARG A C 1
ATOM 1317 O O . ARG A 1 162 ? -21.055 -12.131 11.697 1.00 91.19 162 ARG A O 1
ATOM 1324 N N . ASP A 1 163 ? -20.603 -10.354 10.394 1.00 91.94 163 ASP A N 1
ATOM 1325 C CA . ASP A 1 163 ? -20.462 -11.125 9.162 1.00 91.94 163 ASP A CA 1
ATOM 1326 C C . ASP A 1 163 ? -19.175 -11.962 9.180 1.00 91.94 163 ASP A C 1
ATOM 1328 O O . ASP A 1 163 ? -18.063 -11.436 9.100 1.00 91.94 163 ASP A O 1
ATOM 1332 N N . GLU A 1 164 ? -19.317 -13.286 9.249 1.00 91.56 164 GLU A N 1
ATOM 1333 C CA . GLU A 1 164 ? -18.180 -14.220 9.217 1.00 91.56 164 GLU A CA 1
ATOM 1334 C C . GLU A 1 164 ? -17.430 -14.182 7.874 1.00 91.56 164 GLU A C 1
ATOM 1336 O O . GLU A 1 164 ? -16.220 -14.393 7.833 1.00 91.56 164 GLU A O 1
ATOM 1341 N N . TRP A 1 165 ? -18.129 -13.853 6.784 1.00 89.12 165 TRP A N 1
ATOM 1342 C CA . TRP A 1 165 ? -17.585 -13.815 5.421 1.00 89.12 165 TRP A CA 1
ATOM 1343 C C . TRP A 1 165 ? -16.864 -12.511 5.065 1.00 89.12 165 TRP A C 1
ATOM 1345 O O . TRP A 1 165 ? -16.347 -12.391 3.957 1.00 89.12 165 TRP A O 1
ATOM 1355 N N . LEU A 1 166 ? -16.810 -11.532 5.977 1.00 91.75 166 LEU A N 1
ATOM 1356 C CA . LEU A 1 166 ? -16.094 -10.278 5.730 1.00 91.75 166 LEU A CA 1
ATOM 1357 C C . LEU A 1 166 ? -14.578 -10.498 5.630 1.00 91.75 166 LEU A C 1
ATOM 1359 O O . LEU A 1 166 ? -13.894 -9.756 4.930 1.00 91.75 166 LEU A O 1
ATOM 1363 N N . PHE A 1 167 ? -14.048 -11.518 6.309 1.00 90.62 167 PHE A N 1
ATOM 1364 C CA . PHE A 1 167 ? -12.632 -11.864 6.261 1.00 90.62 167 PHE A CA 1
ATOM 1365 C C . PHE A 1 167 ? -12.430 -13.238 5.610 1.00 90.62 167 PHE A C 1
ATOM 1367 O O . PHE A 1 167 ? -13.102 -14.192 6.000 1.00 90.62 167 PHE A O 1
ATOM 1374 N N . PRO A 1 168 ? -11.476 -13.385 4.672 1.00 93.75 168 PRO A N 1
ATOM 1375 C CA . PRO A 1 168 ? -10.505 -12.388 4.202 1.00 93.75 168 PRO A CA 1
ATOM 1376 C C . PRO A 1 168 ? -11.097 -11.373 3.201 1.00 93.75 168 PRO A C 1
ATOM 1378 O O . PRO A 1 168 ? -11.732 -11.754 2.223 1.00 93.75 168 PRO A O 1
ATOM 1381 N N . PHE A 1 169 ? -10.843 -10.077 3.425 1.00 93.38 169 PHE A N 1
ATOM 1382 C CA . PHE A 1 169 ? -11.242 -9.000 2.512 1.00 93.38 169 PHE A CA 1
ATOM 1383 C C . PHE A 1 169 ? -10.089 -8.636 1.574 1.00 93.38 169 PHE A C 1
ATOM 1385 O O . PHE A 1 169 ? -9.034 -8.191 2.030 1.00 93.38 169 PHE A O 1
ATOM 1392 N N . GLU A 1 170 ? -10.310 -8.764 0.268 1.00 93.00 170 GLU A N 1
ATOM 1393 C CA . GLU A 1 170 ? -9.346 -8.378 -0.762 1.00 93.00 170 GLU A CA 1
ATOM 1394 C C . GLU A 1 170 ? -9.940 -7.294 -1.667 1.00 93.00 170 GLU A C 1
ATOM 1396 O O . GLU A 1 170 ? -11.030 -7.441 -2.221 1.00 93.00 170 GLU A O 1
ATOM 1401 N N . ARG A 1 171 ? -9.206 -6.190 -1.841 1.00 93.75 171 ARG A N 1
ATOM 1402 C CA . ARG A 1 171 ? -9.561 -5.100 -2.755 1.00 93.75 171 ARG A CA 1
ATOM 1403 C C . ARG A 1 171 ? -8.340 -4.708 -3.571 1.00 93.75 171 ARG A C 1
ATOM 1405 O O . ARG A 1 171 ? -7.292 -4.409 -3.009 1.00 93.75 171 ARG A O 1
ATOM 1412 N N . GLN A 1 172 ? -8.495 -4.668 -4.892 1.00 90.88 172 GLN A N 1
ATOM 1413 C CA . GLN A 1 172 ? -7.442 -4.192 -5.787 1.00 90.88 172 GLN A CA 1
ATOM 1414 C C . GLN A 1 172 ? -7.242 -2.682 -5.616 1.00 90.88 172 GLN A C 1
ATOM 1416 O O . GLN A 1 172 ? -8.211 -1.916 -5.571 1.00 90.88 172 GLN A O 1
ATOM 1421 N N . GLU A 1 173 ? -5.984 -2.259 -5.511 1.00 92.25 173 GLU A N 1
ATOM 1422 C CA . GLU A 1 173 ? -5.639 -0.844 -5.411 1.00 92.25 173 GLU A CA 1
ATOM 1423 C C . GLU A 1 173 ? -5.925 -0.118 -6.735 1.00 92.25 173 GLU A C 1
ATOM 1425 O O . GLU A 1 173 ? -5.692 -0.6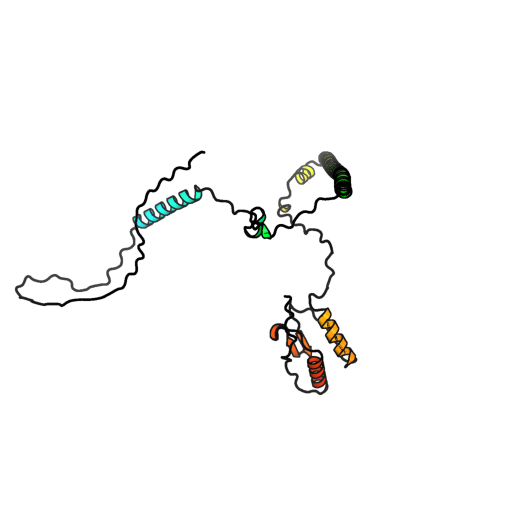80 -7.811 1.00 92.25 173 GLU A O 1
ATOM 1430 N N . PRO A 1 174 ? -6.418 1.134 -6.692 1.00 93.50 174 PRO A N 1
ATOM 1431 C CA . PRO A 1 174 ? -6.586 1.935 -7.896 1.00 93.50 174 PRO A CA 1
ATOM 1432 C C . PRO A 1 174 ? -5.253 2.101 -8.634 1.00 93.50 174 PRO A C 1
ATOM 1434 O O . PRO A 1 174 ? -4.280 2.612 -8.078 1.00 93.50 174 PRO A O 1
ATOM 1437 N N . THR A 1 175 ? -5.206 1.710 -9.905 1.00 90.50 175 THR A N 1
ATOM 1438 C CA . THR A 1 175 ? -4.044 1.958 -10.762 1.00 90.50 175 THR A CA 1
ATOM 1439 C C . THR A 1 175 ? -4.111 3.369 -11.344 1.00 90.50 175 THR A C 1
ATOM 1441 O O . THR A 1 175 ? -5.188 3.873 -11.658 1.00 90.50 175 THR A O 1
ATOM 1444 N N . HIS A 1 176 ? -2.956 4.020 -11.531 1.00 90.88 176 HIS A N 1
ATOM 1445 C CA . HIS A 1 176 ? -2.896 5.357 -12.147 1.00 90.88 176 HIS A CA 1
ATOM 1446 C C . HIS A 1 176 ? -3.550 5.378 -13.542 1.00 90.88 176 HIS A C 1
ATOM 1448 O O . HIS A 1 176 ? -4.216 6.340 -13.916 1.00 90.88 176 HIS A O 1
ATOM 1454 N N . THR A 1 177 ? -3.361 4.303 -14.313 1.00 88.69 177 THR A N 1
ATOM 1455 C CA . THR A 1 177 ? -4.028 4.075 -15.600 1.00 88.69 177 THR A CA 1
ATOM 1456 C C . THR A 1 177 ? -4.857 2.796 -15.538 1.00 88.69 177 THR A C 1
ATOM 1458 O O . THR A 1 177 ? -4.296 1.747 -15.192 1.00 88.69 177 THR A O 1
ATOM 1461 N N . PRO A 1 178 ? -6.157 2.834 -15.885 1.00 87.75 178 PRO A N 1
ATOM 1462 C CA . PRO A 1 178 ? -6.956 1.620 -15.966 1.00 87.75 178 PRO A CA 1
ATOM 1463 C C . PRO A 1 178 ? -6.469 0.734 -17.127 1.00 87.75 178 PRO A C 1
ATOM 1465 O O . PRO A 1 178 ? -5.952 1.252 -18.124 1.00 87.75 178 PRO A O 1
ATOM 1468 N N . PRO A 1 179 ? -6.614 -0.598 -17.023 1.00 82.44 179 PRO A N 1
ATOM 1469 C CA . PRO A 1 179 ? -6.266 -1.499 -18.112 1.00 82.44 179 PRO A CA 1
ATOM 1470 C C . PRO A 1 179 ? -7.191 -1.263 -19.312 1.00 82.44 179 PRO A C 1
ATOM 1472 O O . PRO A 1 179 ? -8.414 -1.250 -19.181 1.00 82.44 179 PRO A O 1
ATOM 1475 N N . VAL A 1 180 ? -6.600 -1.091 -20.495 1.00 80.31 180 VAL A N 1
ATOM 1476 C CA . VAL A 1 180 ? -7.348 -1.036 -21.757 1.00 80.31 180 VAL A CA 1
ATOM 1477 C C . VAL A 1 180 ? -7.608 -2.476 -22.220 1.00 80.31 180 VAL A C 1
ATOM 1479 O O . VAL A 1 180 ? -6.650 -3.252 -22.302 1.00 80.31 180 VAL A O 1
ATOM 1482 N N . PRO A 1 181 ? -8.861 -2.864 -22.523 1.00 78.75 181 PRO A N 1
ATOM 1483 C CA . PRO A 1 181 ? -9.165 -4.208 -23.005 1.00 78.75 181 PRO A CA 1
ATOM 1484 C C . PRO A 1 181 ? -8.473 -4.480 -24.350 1.00 78.75 181 PRO A C 1
ATOM 1486 O O . PRO A 1 181 ? -8.417 -3.605 -25.210 1.00 78.75 181 PRO A O 1
ATOM 1489 N N . ASN A 1 182 ? -7.963 -5.703 -24.534 1.00 63.38 182 ASN A N 1
ATOM 1490 C CA . ASN A 1 182 ? -7.346 -6.199 -25.775 1.00 63.38 182 ASN A CA 1
ATOM 1491 C C . ASN A 1 182 ? -6.112 -5.440 -26.287 1.00 63.38 182 ASN A C 1
ATOM 1493 O O . ASN A 1 182 ? -5.790 -5.557 -27.467 1.00 63.38 182 ASN A O 1
ATOM 1497 N N . LYS A 1 183 ? -5.380 -4.710 -25.436 1.00 62.31 183 LYS A N 1
ATOM 1498 C CA . LYS A 1 183 ? -4.077 -4.170 -25.846 1.00 62.31 183 LYS A CA 1
ATOM 1499 C C . LYS A 1 183 ? -3.095 -5.332 -26.090 1.00 62.31 183 LYS A C 1
ATOM 1501 O O . LYS A 1 183 ? -2.758 -6.020 -25.120 1.00 62.31 183 LYS A O 1
ATOM 1506 N N . PRO A 1 184 ? -2.621 -5.568 -27.329 1.00 58.66 184 PRO A N 1
ATOM 1507 C CA . PRO A 1 184 ? -1.647 -6.618 -27.595 1.00 58.66 184 PRO A CA 1
ATOM 1508 C C . PRO A 1 184 ? -0.358 -6.308 -26.833 1.00 58.66 184 PRO A C 1
ATOM 1510 O O . PRO A 1 184 ? 0.157 -5.188 -26.858 1.00 58.66 184 PRO A O 1
ATOM 1513 N N . CYS A 1 185 ? 0.167 -7.286 -26.104 1.00 62.97 185 CYS A N 1
ATOM 1514 C CA . CYS A 1 185 ? 1.387 -7.099 -25.337 1.00 62.97 185 CYS A CA 1
ATOM 1515 C C . CYS A 1 185 ? 2.633 -7.243 -26.232 1.00 62.97 185 CYS A C 1
ATOM 1517 O O . CYS A 1 185 ? 2.779 -8.180 -27.013 1.00 62.97 185 CYS A O 1
ATOM 1519 N N . GLY A 1 186 ? 3.561 -6.295 -26.092 1.00 67.19 186 GLY A N 1
ATOM 1520 C CA . GLY A 1 186 ? 4.981 -6.442 -26.427 1.00 67.19 186 GLY A CA 1
ATOM 1521 C C . GLY A 1 186 ? 5.396 -6.306 -27.895 1.00 67.19 186 GLY A C 1
ATOM 1522 O O . GLY A 1 186 ? 6.414 -5.669 -28.150 1.00 67.19 186 GLY A O 1
ATOM 1523 N N . PHE A 1 187 ? 4.665 -6.889 -28.851 1.00 78.06 187 PHE A N 1
ATOM 1524 C CA . PHE A 1 187 ? 5.141 -7.022 -30.245 1.00 78.06 187 PHE A CA 1
ATOM 1525 C C . PHE A 1 187 ? 4.252 -6.353 -31.296 1.00 78.06 187 PHE A C 1
ATOM 1527 O O . PHE A 1 187 ? 4.453 -6.565 -32.489 1.00 78.06 187 PHE A O 1
ATOM 1534 N N . GLU A 1 188 ? 3.298 -5.526 -30.870 1.00 79.00 188 GLU A N 1
ATOM 1535 C CA . GLU A 1 188 ? 2.373 -4.825 -31.767 1.00 79.00 188 GLU A CA 1
ATOM 1536 C C . GLU A 1 188 ? 3.105 -3.967 -32.808 1.00 79.00 188 GLU A C 1
ATOM 1538 O O . GLU A 1 188 ? 2.773 -4.025 -33.987 1.00 79.00 188 GLU A O 1
ATOM 1543 N N . SER A 1 189 ? 4.157 -3.243 -32.410 1.00 82.06 189 SER A N 1
ATOM 1544 C CA . SER A 1 189 ? 4.953 -2.443 -33.349 1.00 82.06 189 SER A CA 1
ATOM 1545 C C . SER A 1 189 ? 5.630 -3.307 -34.416 1.00 82.06 189 SER A C 1
ATOM 1547 O O . SER A 1 189 ? 5.544 -2.994 -35.597 1.00 82.06 189 SER A O 1
ATOM 1549 N N . ALA A 1 190 ? 6.236 -4.429 -34.018 1.00 84.56 190 ALA A N 1
ATOM 1550 C CA . ALA A 1 190 ? 6.895 -5.352 -34.941 1.00 84.56 190 ALA A CA 1
ATOM 1551 C C . ALA A 1 190 ? 5.893 -6.038 -35.888 1.00 84.56 190 ALA A C 1
ATOM 1553 O O . ALA A 1 190 ? 6.199 -6.243 -37.061 1.00 84.56 190 ALA A O 1
ATOM 1554 N N . TYR A 1 191 ? 4.690 -6.365 -35.398 1.00 86.88 191 TYR A N 1
ATOM 1555 C CA . TYR A 1 191 ? 3.598 -6.855 -36.240 1.00 86.88 191 TYR A CA 1
ATOM 1556 C C . TYR A 1 191 ? 3.179 -5.806 -37.275 1.00 86.88 191 TYR A C 1
ATOM 1558 O O . TYR A 1 191 ? 3.076 -6.134 -38.451 1.00 86.88 191 TYR A O 1
ATOM 1566 N N . LEU A 1 192 ? 2.968 -4.553 -36.858 1.00 87.69 192 LEU A N 1
ATOM 1567 C CA . LEU A 1 192 ? 2.553 -3.473 -37.757 1.00 87.69 192 LEU A CA 1
ATOM 1568 C C . LEU A 1 192 ? 3.611 -3.169 -38.824 1.00 87.69 192 LEU A C 1
ATOM 1570 O O . LEU A 1 192 ? 3.252 -2.990 -39.984 1.00 87.69 192 LEU A O 1
ATOM 1574 N N . GLU A 1 193 ? 4.896 -3.153 -38.459 1.00 88.19 193 GLU A N 1
ATOM 1575 C CA . GLU A 1 193 ? 6.006 -2.980 -39.407 1.00 88.19 193 GLU A CA 1
ATOM 1576 C C . GLU A 1 193 ? 5.991 -4.065 -40.492 1.00 88.19 193 GLU A C 1
ATOM 1578 O O . GLU A 1 193 ? 5.976 -3.752 -41.682 1.00 88.19 193 GLU A O 1
ATOM 1583 N N . LEU A 1 194 ? 5.920 -5.339 -40.088 1.00 87.75 194 LEU A N 1
ATOM 1584 C CA . LEU A 1 194 ? 5.881 -6.463 -41.025 1.00 87.75 194 LEU A CA 1
ATOM 1585 C C . LEU A 1 194 ? 4.595 -6.473 -41.859 1.00 87.75 194 LEU A C 1
ATOM 1587 O O . LEU A 1 194 ? 4.651 -6.682 -43.068 1.00 87.75 194 LEU A O 1
ATOM 1591 N N . ALA A 1 195 ? 3.440 -6.221 -41.240 1.00 88.69 195 ALA A N 1
ATOM 1592 C CA . ALA A 1 195 ? 2.157 -6.200 -41.933 1.00 88.69 195 ALA A CA 1
ATOM 1593 C C . ALA A 1 195 ? 2.091 -5.079 -42.979 1.00 88.69 195 ALA A C 1
ATOM 1595 O O . ALA A 1 195 ? 1.548 -5.292 -44.061 1.00 88.69 195 ALA A O 1
ATOM 1596 N N . ASN A 1 196 ? 2.658 -3.904 -42.689 1.00 89.62 196 ASN A N 1
ATOM 1597 C CA . ASN A 1 196 ? 2.739 -2.808 -43.651 1.00 89.62 196 ASN A CA 1
ATOM 1598 C C . ASN A 1 196 ? 3.676 -3.153 -44.813 1.00 89.62 196 ASN A C 1
ATOM 1600 O O . ASN A 1 196 ? 3.270 -3.001 -45.959 1.00 89.62 196 ASN A O 1
ATOM 1604 N N . ALA A 1 197 ? 4.867 -3.697 -44.536 1.00 90.25 197 ALA A N 1
ATOM 1605 C CA . ALA A 1 197 ? 5.804 -4.116 -45.581 1.00 90.25 197 ALA A CA 1
ATOM 1606 C C . ALA A 1 197 ? 5.195 -5.172 -46.524 1.00 90.25 197 ALA A C 1
ATOM 1608 O O . ALA A 1 197 ? 5.359 -5.099 -47.740 1.00 90.25 197 ALA A O 1
ATOM 1609 N N . VAL A 1 198 ? 4.436 -6.130 -45.979 1.00 90.62 198 VAL A N 1
ATOM 1610 C CA . VAL A 1 198 ? 3.730 -7.134 -46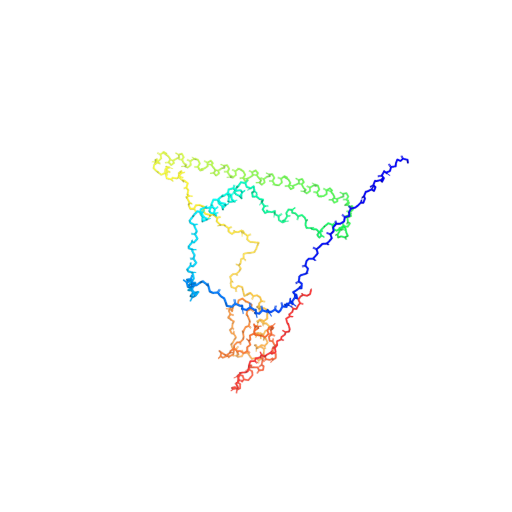.789 1.00 90.62 198 VAL A CA 1
ATOM 1611 C C . VAL A 1 198 ? 2.610 -6.501 -47.614 1.00 90.62 198 VAL A C 1
ATOM 1613 O O . VAL A 1 198 ? 2.497 -6.813 -48.794 1.00 90.62 198 VAL A O 1
ATOM 1616 N N . LYS A 1 199 ? 1.810 -5.596 -47.035 1.00 90.44 199 LYS A N 1
ATOM 1617 C CA . LYS A 1 199 ? 0.730 -4.898 -47.757 1.00 90.44 199 LYS A CA 1
ATOM 1618 C C . LYS A 1 199 ? 1.240 -3.989 -48.872 1.00 90.44 199 LYS A C 1
ATOM 1620 O O . LYS A 1 199 ? 0.546 -3.826 -49.871 1.00 90.44 199 LYS A O 1
ATOM 1625 N N . GLU A 1 200 ? 2.415 -3.387 -48.701 1.00 91.25 200 GLU A N 1
ATOM 1626 C CA . GLU A 1 200 ? 3.052 -2.565 -49.735 1.00 91.25 200 GLU A CA 1
ATOM 1627 C C . GLU A 1 200 ? 3.452 -3.395 -50.960 1.00 91.25 200 GLU A C 1
ATOM 1629 O O . GLU A 1 200 ? 3.281 -2.934 -52.088 1.00 91.25 200 GLU A O 1
ATOM 1634 N N . GLU A 1 201 ? 3.947 -4.621 -50.764 1.00 89.75 201 GLU A N 1
ATOM 1635 C CA . GLU A 1 201 ? 4.321 -5.502 -51.877 1.00 89.75 201 GLU A CA 1
ATOM 1636 C C . GLU A 1 201 ? 3.150 -6.323 -52.441 1.00 89.75 201 GLU A C 1
ATOM 1638 O O . GLU A 1 201 ? 3.091 -6.564 -53.648 1.00 89.75 201 GLU A O 1
ATOM 1643 N N . TYR A 1 202 ? 2.221 -6.746 -51.582 1.00 87.56 202 TYR A N 1
ATOM 1644 C CA . TYR A 1 202 ? 1.090 -7.612 -51.910 1.00 87.56 202 TYR A CA 1
ATOM 1645 C C . TYR A 1 202 ? -0.208 -7.060 -51.303 1.00 87.56 202 TYR A C 1
ATOM 1647 O O . TYR A 1 202 ? -0.625 -7.501 -50.228 1.00 87.56 202 TYR A O 1
ATOM 1655 N N . PRO A 1 203 ? -0.884 -6.115 -51.981 1.00 86.75 203 PRO A N 1
ATOM 1656 C CA . PRO A 1 203 ? -2.103 -5.495 -51.458 1.00 86.75 203 PRO A CA 1
ATOM 1657 C C . PRO A 1 203 ? -3.290 -6.465 -51.365 1.00 86.75 203 PRO A C 1
ATOM 1659 O O . PRO A 1 203 ? -4.202 -6.231 -50.576 1.00 86.75 203 PRO A O 1
ATOM 1662 N N . ASP A 1 204 ? -3.264 -7.559 -52.132 1.00 84.88 204 ASP A N 1
ATOM 1663 C CA . ASP A 1 204 ? -4.348 -8.548 -52.203 1.00 84.88 204 ASP A CA 1
ATOM 1664 C C . ASP A 1 204 ? -4.252 -9.644 -51.120 1.00 84.88 204 ASP A C 1
ATOM 1666 O O . ASP A 1 204 ? -5.101 -10.532 -51.061 1.00 84.88 204 ASP A O 1
ATOM 1670 N N . VAL A 1 205 ? -3.218 -9.620 -50.268 1.00 86.94 205 VAL A N 1
ATOM 1671 C CA . VAL A 1 205 ? -3.009 -10.633 -49.220 1.00 86.94 205 VAL A CA 1
ATOM 1672 C C . VAL A 1 205 ? -3.745 -10.245 -47.936 1.00 86.94 205 VAL A C 1
ATOM 1674 O O . VAL A 1 205 ? -3.511 -9.186 -47.350 1.00 86.94 205 VAL A O 1
ATOM 1677 N N . GLU A 1 206 ? -4.606 -11.141 -47.453 1.00 87.69 206 GLU A N 1
ATOM 1678 C CA . GLU A 1 206 ? -5.284 -10.998 -46.163 1.00 87.69 206 GLU A CA 1
ATOM 1679 C C . GLU A 1 206 ? -4.322 -11.317 -45.006 1.00 87.69 206 GLU A C 1
ATOM 1681 O O . GLU A 1 206 ? -3.733 -12.396 -44.943 1.00 87.69 206 GLU A O 1
ATOM 1686 N N . ILE A 1 207 ? -4.157 -10.368 -44.075 1.00 87.94 207 ILE A N 1
ATOM 1687 C CA . ILE A 1 207 ? -3.296 -10.518 -42.892 1.00 87.94 207 ILE A CA 1
ATOM 1688 C C . ILE A 1 207 ? -4.173 -10.560 -41.641 1.00 87.94 207 ILE A C 1
ATOM 1690 O O . ILE A 1 207 ? -4.785 -9.555 -41.270 1.00 87.94 207 ILE A O 1
ATOM 1694 N N . GLU A 1 208 ? -4.194 -11.708 -40.970 1.00 85.62 208 GLU A N 1
ATOM 1695 C CA . GLU A 1 208 ? -4.842 -11.887 -39.670 1.00 85.62 208 GLU A CA 1
ATOM 1696 C C . GLU A 1 208 ? -3.820 -11.769 -38.530 1.00 85.62 208 GLU A C 1
ATOM 1698 O O . GLU A 1 208 ? -2.742 -12.361 -38.586 1.00 85.62 208 GLU A O 1
ATOM 1703 N N . SER A 1 209 ? -4.173 -11.062 -37.451 1.00 83.38 209 SER A N 1
ATOM 1704 C CA . SER A 1 209 ? -3.437 -11.128 -36.185 1.00 83.38 209 SER A CA 1
ATOM 1705 C C . SER A 1 209 ? -4.159 -12.021 -35.183 1.00 83.38 209 SER A C 1
ATOM 1707 O O . SER A 1 209 ? -5.378 -11.954 -35.017 1.00 83.38 209 SER A O 1
ATOM 1709 N N . ARG A 1 210 ? -3.394 -12.855 -34.474 1.00 81.50 210 ARG A N 1
ATOM 1710 C CA . ARG A 1 210 ? -3.890 -13.698 -33.381 1.00 81.50 210 ARG A CA 1
ATOM 1711 C C . ARG A 1 210 ? -3.076 -13.433 -32.125 1.00 81.50 210 ARG A C 1
ATOM 1713 O O . ARG A 1 210 ? -1.857 -13.279 -32.184 1.00 81.50 210 ARG A O 1
ATOM 1720 N N . LEU A 1 211 ? -3.753 -13.367 -30.981 1.00 78.31 211 LEU A N 1
ATOM 1721 C CA . LEU A 1 211 ? -3.084 -13.248 -29.688 1.00 78.31 211 LEU A CA 1
ATOM 1722 C C . LEU A 1 211 ? -2.525 -14.621 -29.301 1.00 78.31 211 LEU A C 1
ATOM 1724 O O . LEU A 1 211 ? -3.276 -15.526 -28.944 1.00 78.31 211 LEU A O 1
ATOM 1728 N N . GLY A 1 212 ? -1.207 -14.771 -29.426 1.00 72.56 212 GLY A N 1
ATOM 1729 C CA . GLY A 1 212 ? -0.477 -15.958 -28.986 1.00 72.56 212 GLY A CA 1
ATOM 1730 C C . GLY A 1 212 ? -0.177 -15.959 -27.484 1.00 72.56 212 GLY A C 1
ATOM 1731 O O . GLY A 1 212 ? -0.576 -15.064 -26.736 1.00 72.56 212 GLY A O 1
ATOM 1732 N N . GLY A 1 213 ? 0.567 -16.975 -27.039 1.00 74.12 213 GLY A N 1
ATOM 1733 C CA . GLY A 1 213 ? 1.095 -17.032 -25.676 1.00 74.12 213 GLY A CA 1
ATOM 1734 C C . GLY A 1 213 ? 2.092 -15.903 -25.380 1.00 74.12 213 GLY A C 1
ATOM 1735 O O . GLY A 1 213 ? 2.706 -15.332 -26.283 1.00 74.12 213 GLY A O 1
ATOM 1736 N N . THR A 1 214 ? 2.283 -15.587 -24.097 1.00 73.19 214 THR A N 1
ATOM 1737 C CA . THR A 1 214 ? 3.207 -14.532 -23.654 1.00 73.19 214 THR A CA 1
ATOM 1738 C C . THR A 1 214 ? 4.613 -14.752 -24.216 1.00 73.19 214 THR A C 1
ATOM 1740 O O . THR A 1 214 ? 5.252 -15.761 -23.929 1.00 73.19 214 THR A O 1
ATOM 1743 N N . GLY A 1 215 ? 5.115 -13.789 -24.992 1.00 74.12 215 GLY A N 1
ATOM 1744 C CA . GLY A 1 215 ? 6.472 -13.827 -25.547 1.00 74.12 215 GLY A CA 1
ATOM 1745 C C . GLY A 1 215 ? 6.627 -14.607 -26.859 1.00 74.12 215 GLY A C 1
ATOM 1746 O O . GLY A 1 215 ? 7.716 -14.571 -27.434 1.00 74.12 215 GLY A O 1
ATOM 1747 N N . ALA A 1 216 ? 5.566 -15.239 -27.371 1.00 82.94 216 ALA A N 1
ATOM 1748 C CA . ALA A 1 216 ? 5.571 -15.882 -28.682 1.00 82.94 216 ALA A CA 1
ATOM 1749 C C . ALA A 1 216 ? 5.315 -14.862 -29.806 1.00 82.94 216 ALA A C 1
ATOM 1751 O O . ALA A 1 216 ? 4.523 -13.932 -29.661 1.00 82.94 216 ALA A O 1
ATOM 1752 N N . PHE A 1 217 ? 6.002 -15.039 -30.934 1.00 87.19 217 PHE A N 1
ATOM 1753 C CA . PHE A 1 217 ? 5.726 -14.325 -32.180 1.00 87.19 217 PHE A CA 1
ATOM 1754 C C . PHE A 1 217 ? 5.895 -15.318 -33.323 1.00 87.19 217 PHE A C 1
ATOM 1756 O O . PHE A 1 217 ? 7.012 -15.766 -33.598 1.00 87.19 217 PHE A O 1
ATOM 1763 N N . GLU A 1 218 ? 4.775 -15.702 -33.919 1.00 90.06 218 GLU A N 1
ATOM 1764 C CA . GLU A 1 218 ? 4.678 -16.794 -34.880 1.00 90.06 218 GLU A CA 1
ATOM 1765 C C . GLU A 1 218 ? 4.016 -16.293 -36.156 1.00 90.06 218 GLU A C 1
ATOM 1767 O O . GLU A 1 218 ? 3.102 -15.469 -36.106 1.00 90.06 218 GLU A O 1
ATOM 1772 N N . ILE A 1 219 ? 4.521 -16.756 -37.297 1.00 89.94 219 ILE A N 1
ATOM 1773 C CA . ILE A 1 219 ? 3.997 -16.403 -38.614 1.00 89.94 219 ILE A CA 1
ATOM 1774 C C . ILE A 1 219 ? 3.583 -17.685 -39.319 1.00 89.94 219 ILE A C 1
ATOM 1776 O O . ILE A 1 219 ? 4.406 -18.583 -39.524 1.00 89.94 219 ILE A O 1
ATOM 1780 N N . GLU A 1 220 ? 2.320 -17.731 -39.724 1.00 90.81 220 GLU A N 1
ATOM 1781 C CA . GLU A 1 220 ? 1.741 -18.819 -40.498 1.00 90.81 220 GLU A CA 1
ATOM 1782 C C . GLU A 1 220 ? 1.359 -18.324 -41.895 1.00 90.81 220 GLU A C 1
ATOM 1784 O O . GLU A 1 220 ? 0.773 -17.254 -42.043 1.00 90.81 220 GLU A O 1
ATOM 1789 N N . ILE A 1 221 ? 1.671 -19.115 -42.922 1.00 90.12 221 ILE A N 1
ATOM 1790 C CA . ILE A 1 221 ? 1.226 -18.880 -44.301 1.00 90.12 221 ILE A CA 1
ATOM 1791 C C . ILE A 1 221 ? 0.392 -20.097 -44.706 1.00 90.12 221 ILE A C 1
ATOM 1793 O O . ILE A 1 221 ? 0.872 -21.226 -44.622 1.00 90.12 221 ILE A O 1
ATOM 1797 N N . ASN A 1 222 ? -0.871 -19.892 -45.099 1.00 86.06 222 ASN A N 1
ATOM 1798 C CA . ASN A 1 222 ? -1.816 -20.965 -45.454 1.00 86.06 222 ASN A CA 1
ATOM 1799 C C . ASN A 1 222 ? -1.938 -22.079 -44.384 1.00 86.06 222 ASN A C 1
ATOM 1801 O O . ASN A 1 222 ? -2.084 -23.257 -44.712 1.00 86.06 222 ASN A O 1
ATOM 1805 N N . GLY A 1 223 ? -1.846 -21.714 -43.099 1.00 83.56 223 GLY A N 1
ATOM 1806 C CA . GLY A 1 223 ? -1.921 -22.645 -41.963 1.00 83.56 223 GLY A CA 1
ATOM 1807 C C . GLY A 1 223 ? -0.642 -23.448 -41.688 1.00 83.56 223 GLY A C 1
ATOM 1808 O O . GLY A 1 223 ? -0.668 -24.365 -40.869 1.00 83.56 223 GLY A O 1
ATOM 1809 N N . GLN A 1 224 ? 0.475 -23.138 -42.355 1.00 87.69 224 GLN A N 1
ATOM 1810 C CA . GLN A 1 224 ? 1.786 -23.721 -42.062 1.00 87.69 224 GLN A CA 1
ATOM 1811 C C . GLN A 1 224 ? 2.663 -22.718 -41.311 1.00 87.69 224 GLN A C 1
ATOM 1813 O O . GLN A 1 224 ? 2.831 -21.587 -41.760 1.00 87.69 224 GLN A O 1
ATOM 1818 N N . LEU A 1 225 ? 3.249 -23.142 -40.186 1.00 89.69 225 LEU A N 1
ATOM 1819 C CA . LEU A 1 225 ? 4.164 -22.326 -39.385 1.00 89.69 225 LEU A CA 1
ATOM 1820 C C . LEU A 1 225 ? 5.498 -22.125 -40.119 1.00 89.69 225 LEU A C 1
ATOM 1822 O O . LEU A 1 225 ? 6.302 -23.052 -40.239 1.00 89.69 225 LEU A O 1
ATOM 1826 N N . VAL A 1 226 ? 5.739 -20.895 -40.570 1.00 90.94 226 VAL A N 1
ATOM 1827 C CA . VAL A 1 226 ? 6.932 -20.505 -41.340 1.00 90.94 226 VAL A CA 1
ATOM 1828 C C . VAL A 1 226 ? 8.014 -19.907 -40.440 1.00 90.94 226 VAL A C 1
ATOM 1830 O O . VAL A 1 226 ? 9.205 -20.069 -40.714 1.00 90.94 226 VAL A O 1
ATOM 1833 N N . PHE A 1 227 ? 7.631 -19.248 -39.344 1.00 91.19 227 PHE A N 1
ATOM 1834 C CA . PHE A 1 227 ? 8.577 -18.651 -38.401 1.00 91.19 227 PHE A CA 1
ATOM 1835 C C . PHE A 1 227 ? 8.064 -18.711 -36.962 1.00 91.19 227 PHE A C 1
ATOM 1837 O O . PHE A 1 227 ? 6.906 -18.388 -36.712 1.00 91.19 227 PHE A O 1
ATOM 1844 N N . SER A 1 228 ? 8.949 -19.033 -36.014 1.00 90.06 228 SER A N 1
ATOM 1845 C CA . SER A 1 228 ? 8.699 -18.875 -34.579 1.00 90.06 228 SER A CA 1
ATOM 1846 C C . SER A 1 228 ? 9.868 -18.163 -33.905 1.00 90.06 228 SER A C 1
ATOM 1848 O O . SER A 1 228 ? 11.017 -18.610 -33.945 1.00 90.06 228 SER A O 1
ATOM 1850 N N . LYS A 1 229 ? 9.571 -17.048 -33.234 1.00 87.06 229 LYS A N 1
ATOM 1851 C CA . LYS A 1 229 ? 10.546 -16.306 -32.425 1.00 87.06 229 LYS A CA 1
ATOM 1852 C C . LYS A 1 229 ? 11.066 -17.122 -31.240 1.00 87.06 229 LYS A C 1
ATOM 1854 O O . LYS A 1 229 ? 12.204 -16.912 -30.833 1.00 87.06 229 LYS A O 1
ATOM 1859 N N . LEU A 1 230 ? 10.259 -18.030 -30.688 1.00 85.50 230 LEU A N 1
ATOM 1860 C CA . LEU A 1 230 ? 10.690 -18.912 -29.599 1.00 85.50 230 LEU A CA 1
ATOM 1861 C C . LEU A 1 230 ? 11.764 -19.900 -30.067 1.00 85.50 230 LEU A C 1
ATOM 1863 O O . LEU A 1 230 ? 12.690 -20.177 -29.309 1.00 85.50 230 LEU A O 1
ATOM 1867 N N . GLU A 1 231 ? 11.667 -20.384 -31.310 1.00 86.12 231 GLU A N 1
ATOM 1868 C CA . GLU A 1 231 ? 12.669 -21.277 -31.907 1.00 86.12 231 GLU A CA 1
ATOM 1869 C C . GLU A 1 231 ? 13.955 -20.514 -32.277 1.00 86.12 231 GLU A C 1
ATOM 1871 O O . GLU A 1 231 ? 15.054 -20.960 -31.954 1.00 86.12 231 GLU A O 1
ATOM 1876 N N . ASN A 1 232 ? 13.825 -19.346 -32.917 1.00 83.94 232 ASN A N 1
ATOM 1877 C CA . ASN A 1 232 ? 14.964 -18.631 -33.512 1.00 83.94 232 ASN A CA 1
ATOM 1878 C C . ASN A 1 232 ? 15.594 -17.552 -32.604 1.00 83.94 232 ASN A C 1
ATOM 1880 O O . ASN A 1 232 ? 16.694 -17.076 -32.875 1.00 83.94 232 ASN A O 1
ATOM 1884 N N . GLY A 1 233 ? 14.923 -17.140 -31.524 1.00 81.69 233 GLY A N 1
ATOM 1885 C CA . GLY A 1 233 ? 15.437 -16.163 -30.552 1.00 81.69 233 GLY A CA 1
ATOM 1886 C C . GLY A 1 233 ? 15.371 -14.690 -30.988 1.00 81.69 233 GLY A C 1
ATOM 1887 O O . GLY A 1 233 ? 15.909 -13.824 -30.296 1.00 81.69 233 GLY A O 1
ATOM 1888 N N . GLY A 1 234 ? 14.707 -14.378 -32.106 1.00 85.81 234 GLY A N 1
ATOM 1889 C CA . GLY A 1 234 ? 14.642 -13.029 -32.678 1.00 85.81 234 GLY A CA 1
ATOM 1890 C C . GLY A 1 234 ? 13.434 -12.797 -33.589 1.00 85.81 234 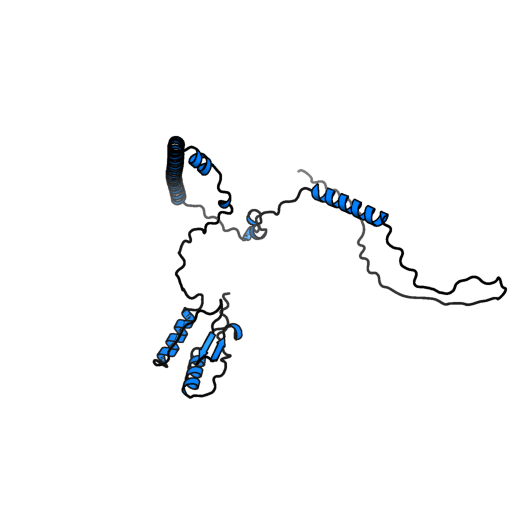GLY A C 1
ATOM 1891 O O . GLY A 1 234 ? 12.608 -13.685 -33.770 1.00 85.81 234 GLY A O 1
ATOM 1892 N N . PHE A 1 235 ? 13.317 -11.596 -34.161 1.00 87.06 235 PHE A N 1
ATOM 1893 C CA . PHE A 1 235 ? 12.287 -11.281 -35.166 1.00 87.06 235 PHE A CA 1
ATOM 1894 C C . PHE A 1 235 ? 12.775 -11.605 -36.584 1.00 87.06 235 PHE A C 1
ATOM 1896 O O . PHE A 1 235 ? 13.973 -11.465 -36.835 1.00 87.06 235 PHE A O 1
ATOM 1903 N N . PRO A 1 236 ? 11.895 -12.002 -37.516 1.00 89.50 236 PRO A N 1
ATOM 1904 C CA . PRO A 1 236 ? 12.297 -12.280 -38.891 1.00 89.50 236 PRO A CA 1
ATOM 1905 C C . PRO A 1 236 ? 12.668 -10.984 -39.626 1.00 89.50 236 PRO A C 1
ATOM 1907 O O . PRO A 1 236 ? 12.281 -9.885 -39.220 1.00 89.50 236 PRO A O 1
ATOM 1910 N N . TYR A 1 237 ? 13.429 -11.098 -40.714 1.00 89.50 237 TYR A N 1
ATOM 1911 C CA . TYR A 1 237 ? 13.643 -9.977 -41.628 1.00 89.50 237 TYR A CA 1
ATOM 1912 C C . TYR A 1 237 ? 12.474 -9.863 -42.609 1.00 89.50 237 TYR A C 1
ATOM 1914 O O . TYR A 1 237 ? 11.980 -10.872 -43.106 1.00 89.50 237 TYR A O 1
ATOM 1922 N N . GLU A 1 238 ? 12.083 -8.631 -42.939 1.00 88.81 238 GLU A N 1
ATOM 1923 C CA . GLU A 1 238 ? 11.004 -8.338 -43.898 1.00 88.81 238 GLU A CA 1
ATOM 1924 C C . GLU A 1 238 ? 11.219 -9.055 -45.238 1.00 88.81 238 GLU A C 1
ATOM 1926 O O . GLU A 1 238 ? 10.310 -9.692 -45.757 1.00 88.81 238 GLU A O 1
ATOM 1931 N N . LYS A 1 239 ? 12.456 -9.037 -45.749 1.00 88.50 239 LYS A N 1
ATOM 1932 C CA . LYS A 1 239 ? 12.822 -9.666 -47.026 1.00 88.50 239 LYS A CA 1
ATOM 1933 C C . LYS A 1 239 ? 12.599 -11.177 -47.037 1.00 88.50 239 LYS A C 1
ATOM 1935 O O . LYS A 1 239 ? 12.031 -11.693 -47.990 1.00 88.50 239 LYS A O 1
ATOM 1940 N N . ASP A 1 240 ? 13.018 -11.870 -45.976 1.00 89.06 240 ASP A N 1
ATOM 1941 C CA . ASP A 1 240 ? 12.878 -13.329 -45.886 1.00 89.06 240 ASP A CA 1
ATOM 1942 C C . ASP A 1 240 ? 11.386 -13.725 -45.832 1.00 89.06 240 ASP A C 1
ATOM 1944 O O . ASP A 1 240 ? 10.984 -14.732 -46.414 1.00 89.06 240 ASP A O 1
ATOM 1948 N N . LEU A 1 241 ? 10.548 -12.907 -45.179 1.00 88.69 241 LEU A N 1
ATOM 1949 C CA . LEU A 1 241 ? 9.098 -13.112 -45.137 1.00 88.69 241 LEU A CA 1
ATOM 1950 C C . LEU A 1 241 ? 8.443 -12.879 -46.507 1.00 88.69 241 LEU A C 1
ATOM 1952 O O . LEU A 1 241 ? 7.641 -13.694 -46.957 1.00 88.69 241 LEU A O 1
ATOM 1956 N N . ILE A 1 242 ? 8.810 -11.794 -47.184 1.00 89.25 242 ILE A N 1
ATOM 1957 C CA . ILE A 1 242 ? 8.349 -11.462 -48.537 1.00 89.25 242 ILE A CA 1
ATOM 1958 C C . ILE A 1 242 ? 8.702 -12.574 -49.533 1.00 89.25 242 ILE A C 1
ATOM 1960 O O . ILE A 1 242 ? 7.868 -12.986 -50.339 1.00 89.25 242 ILE A O 1
ATOM 1964 N N . GLU A 1 243 ? 9.928 -13.096 -49.467 1.00 88.38 243 GLU A N 1
ATOM 1965 C CA . GLU A 1 243 ? 10.363 -14.216 -50.302 1.00 88.38 243 GLU A CA 1
ATOM 1966 C C . GLU A 1 243 ? 9.548 -15.484 -50.019 1.00 88.38 243 GLU A C 1
ATOM 1968 O O . GLU A 1 243 ? 9.152 -16.178 -50.957 1.00 88.38 243 GLU A O 1
ATOM 1973 N N . ALA A 1 244 ? 9.234 -15.769 -48.752 1.00 88.38 244 ALA A N 1
ATOM 1974 C CA . ALA A 1 244 ? 8.373 -16.894 -48.395 1.00 88.38 244 ALA A CA 1
ATOM 1975 C C . ALA A 1 244 ? 6.947 -16.736 -48.956 1.00 88.38 244 ALA A C 1
ATOM 1977 O O . ALA A 1 244 ? 6.387 -17.699 -49.481 1.00 88.38 244 ALA A O 1
ATOM 1978 N N . ILE A 1 245 ? 6.383 -15.523 -48.925 1.00 89.44 245 ILE A N 1
ATOM 1979 C CA . ILE A 1 245 ? 5.066 -15.221 -49.512 1.00 89.44 245 ILE A CA 1
ATOM 1980 C C . ILE A 1 245 ? 5.099 -15.386 -51.038 1.00 89.44 245 ILE A C 1
ATOM 1982 O O . ILE A 1 245 ? 4.207 -16.016 -51.604 1.00 89.44 245 ILE A O 1
ATOM 1986 N N . ARG A 1 246 ? 6.155 -14.908 -51.713 1.00 89.38 246 ARG A N 1
ATOM 1987 C CA . ARG A 1 246 ? 6.360 -15.111 -53.163 1.00 89.38 246 ARG A CA 1
ATOM 1988 C C . ARG A 1 246 ? 6.333 -16.586 -53.545 1.00 89.38 246 ARG A C 1
ATOM 1990 O O . ARG A 1 246 ? 5.640 -16.965 -54.486 1.00 89.38 246 ARG A O 1
ATOM 1997 N N . LYS A 1 247 ? 7.064 -17.417 -52.800 1.00 89.12 247 LYS A N 1
ATOM 1998 C CA . LYS A 1 247 ? 7.090 -18.872 -53.005 1.00 89.12 247 LYS A CA 1
ATOM 1999 C C . LYS A 1 247 ? 5.713 -19.499 -52.791 1.00 89.12 247 LYS A C 1
ATOM 2001 O O . LYS A 1 247 ? 5.294 -20.324 -53.600 1.00 89.12 247 LYS A O 1
ATOM 2006 N N . ALA A 1 248 ? 4.987 -19.057 -51.761 1.00 87.75 248 ALA A N 1
ATOM 2007 C CA . ALA A 1 248 ? 3.630 -19.519 -51.475 1.00 87.75 248 ALA A CA 1
ATOM 2008 C C . ALA A 1 248 ? 2.665 -19.239 -52.638 1.00 87.75 248 ALA A C 1
ATOM 2010 O O . ALA A 1 248 ? 1.905 -20.121 -53.031 1.00 87.75 248 ALA A O 1
ATOM 2011 N N . ILE A 1 249 ? 2.726 -18.029 -53.210 1.00 86.56 249 ILE A N 1
ATOM 2012 C CA . ILE A 1 249 ? 1.897 -17.621 -54.357 1.00 86.56 249 ILE A CA 1
ATOM 2013 C C . ILE A 1 249 ? 2.231 -18.461 -55.599 1.00 86.56 249 ILE A C 1
ATOM 2015 O O . ILE A 1 249 ? 1.330 -18.862 -56.333 1.00 86.56 249 ILE A O 1
ATOM 2019 N N . ASN A 1 250 ? 3.509 -18.783 -55.809 1.00 86.56 250 ASN A N 1
ATOM 2020 C CA . ASN A 1 250 ? 3.965 -19.606 -56.932 1.00 86.56 250 ASN A CA 1
ATOM 2021 C C . ASN A 1 250 ? 3.686 -21.114 -56.756 1.00 86.56 250 ASN A C 1
ATOM 2023 O O . ASN A 1 250 ? 3.952 -21.890 -57.674 1.00 86.56 250 ASN A O 1
ATOM 2027 N N . GLY A 1 251 ? 3.149 -21.542 -55.606 1.00 81.88 251 GLY A N 1
ATOM 2028 C CA . GLY A 1 251 ? 2.846 -22.947 -55.312 1.00 81.88 251 GLY A CA 1
ATOM 2029 C C . GLY A 1 251 ? 4.068 -23.801 -54.953 1.00 81.88 251 GLY A C 1
ATOM 2030 O O . GLY A 1 251 ? 4.004 -25.028 -55.036 1.00 81.88 251 GLY A O 1
ATOM 2031 N N . GLU A 1 252 ? 5.181 -23.175 -54.571 1.00 84.81 252 GLU A N 1
ATOM 2032 C CA . GLU A 1 252 ? 6.389 -23.861 -54.104 1.00 84.81 252 GLU A CA 1
ATOM 2033 C C . GLU A 1 252 ? 6.248 -24.321 -52.636 1.00 84.81 252 GLU A C 1
ATOM 2035 O O . GLU A 1 252 ? 5.473 -23.736 -51.873 1.00 84.81 252 GLU A O 1
ATOM 2040 N N . PRO A 1 253 ? 6.987 -25.364 -52.198 1.00 82.50 253 PRO A N 1
ATOM 2041 C CA . PRO A 1 253 ? 6.964 -25.795 -50.802 1.00 82.50 253 PRO A CA 1
ATOM 2042 C C . PRO A 1 253 ? 7.501 -24.700 -49.865 1.00 82.50 253 PRO A C 1
ATOM 2044 O O . PRO A 1 253 ? 8.559 -24.117 -50.107 1.00 82.50 253 PRO A O 1
ATOM 2047 N N . LEU A 1 254 ? 6.780 -24.448 -48.768 1.00 82.19 254 LEU A N 1
ATOM 2048 C CA . LEU A 1 254 ? 7.176 -23.487 -47.739 1.00 82.19 254 LEU A CA 1
ATOM 2049 C C . LEU A 1 254 ? 8.297 -24.060 -46.860 1.00 82.19 254 LEU A C 1
ATOM 2051 O O . LEU A 1 254 ? 8.154 -25.120 -46.251 1.00 82.19 254 LEU A O 1
ATOM 2055 N N . GLU A 1 255 ? 9.408 -23.333 -46.768 1.00 83.25 255 GLU A N 1
ATOM 2056 C CA . GLU A 1 255 ? 10.534 -23.655 -45.887 1.00 83.25 255 GLU A CA 1
ATOM 2057 C C . GLU A 1 255 ? 10.492 -22.794 -44.619 1.00 83.25 255 GLU A C 1
ATOM 2059 O O . GLU A 1 255 ? 10.088 -21.630 -44.654 1.00 83.25 255 GLU A O 1
ATOM 2064 N N . LYS A 1 256 ? 10.951 -23.349 -43.489 1.00 87.50 256 LYS A N 1
ATOM 2065 C CA . LYS A 1 256 ? 11.074 -22.592 -42.237 1.00 87.50 256 LYS A CA 1
ATOM 2066 C C . LYS A 1 256 ? 12.154 -21.515 -42.363 1.00 87.50 256 LYS A C 1
ATOM 2068 O O . LYS A 1 256 ? 13.305 -21.816 -42.685 1.00 87.50 256 LYS A O 1
ATOM 2073 N N . ILE A 1 257 ? 11.812 -20.276 -42.019 1.00 87.44 257 ILE A N 1
ATOM 2074 C CA . ILE A 1 257 ? 12.774 -19.172 -41.946 1.00 87.44 257 ILE A CA 1
ATOM 2075 C C . ILE A 1 257 ? 13.623 -19.359 -40.682 1.00 87.44 257 ILE A C 1
ATOM 2077 O O . ILE A 1 257 ? 13.104 -19.360 -39.568 1.00 87.44 257 ILE A O 1
ATOM 2081 N N . THR A 1 258 ? 14.938 -19.505 -40.847 1.00 83.94 258 THR A N 1
ATOM 2082 C CA . THR A 1 258 ? 15.903 -19.678 -39.740 1.00 83.94 258 THR A CA 1
ATOM 2083 C C . THR A 1 258 ? 16.650 -18.394 -39.382 1.00 83.94 258 THR A C 1
ATOM 2085 O O . THR A 1 258 ? 17.253 -18.299 -38.316 1.00 83.94 258 THR A O 1
ATOM 2088 N N . LYS A 1 259 ? 16.621 -17.385 -40.259 1.00 84.50 259 LYS A N 1
ATOM 2089 C CA . LYS A 1 259 ? 17.281 -16.097 -40.030 1.00 84.50 259 LYS A CA 1
ATOM 2090 C C . LYS A 1 259 ? 16.404 -15.203 -39.159 1.00 84.50 259 LYS A C 1
ATOM 2092 O O . LYS A 1 259 ? 15.236 -14.972 -39.463 1.00 84.50 259 LYS A O 1
ATOM 2097 N N . SER A 1 260 ? 16.990 -14.641 -38.110 1.00 85.56 260 SER A N 1
ATOM 2098 C CA . SER A 1 260 ? 16.325 -13.662 -37.255 1.00 85.56 260 SER A CA 1
ATOM 2099 C C . SER A 1 260 ? 17.276 -12.553 -36.823 1.00 85.56 260 SER A C 1
ATOM 2101 O O . SER A 1 260 ? 18.482 -12.766 -36.692 1.00 85.56 260 SER A O 1
ATOM 2103 N N . ARG A 1 261 ? 16.725 -11.364 -36.568 1.00 81.31 261 ARG A N 1
ATOM 2104 C CA . ARG A 1 261 ? 17.435 -10.236 -35.958 1.00 81.31 261 ARG A CA 1
ATOM 2105 C C . ARG A 1 261 ? 17.985 -10.674 -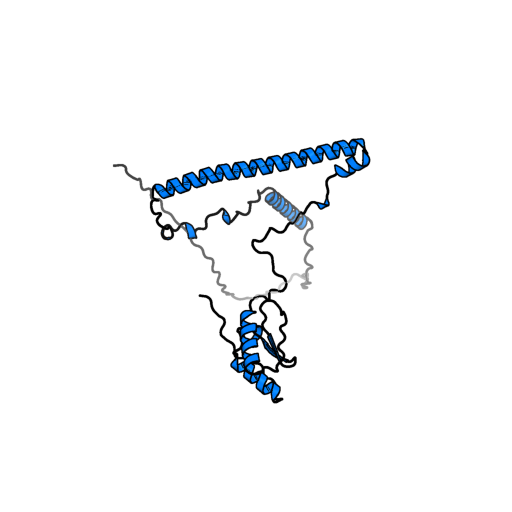34.592 1.00 81.31 261 ARG A C 1
ATOM 2107 O O . ARG A 1 261 ? 17.252 -11.330 -33.848 1.00 81.31 261 ARG A O 1
ATOM 2114 N N . PRO A 1 262 ? 19.238 -10.332 -34.241 1.00 73.56 262 PRO A N 1
ATOM 2115 C CA . PRO A 1 262 ? 19.791 -10.682 -32.939 1.00 73.56 262 PRO A CA 1
ATOM 2116 C C . PRO A 1 262 ? 18.935 -10.072 -31.818 1.00 73.56 262 PRO A C 1
ATOM 2118 O O . PRO A 1 262 ? 18.360 -8.994 -32.011 1.00 73.56 262 PRO A O 1
ATOM 2121 N N . PRO A 1 263 ? 18.838 -10.731 -30.651 1.00 66.12 263 PRO A N 1
ATOM 2122 C CA . PRO A 1 263 ? 18.108 -10.179 -29.521 1.00 66.12 263 PRO A CA 1
ATOM 2123 C C . PRO A 1 263 ? 18.700 -8.813 -29.159 1.00 66.12 263 PRO A C 1
ATOM 2125 O O . PRO A 1 263 ? 19.913 -8.678 -28.991 1.00 66.12 263 PRO A O 1
ATOM 2128 N N . CYS A 1 264 ? 17.854 -7.786 -29.066 1.00 57.31 264 CYS A N 1
ATOM 2129 C CA . CYS A 1 264 ? 18.283 -6.467 -28.616 1.00 57.31 264 CYS A CA 1
ATOM 2130 C C . CYS A 1 264 ? 18.751 -6.578 -27.158 1.00 57.31 264 CYS A C 1
ATOM 2132 O O . CYS A 1 264 ? 17.932 -6.684 -26.246 1.00 57.31 264 CYS A O 1
ATOM 2134 N N . VAL A 1 265 ? 20.066 -6.578 -26.940 1.00 48.66 265 VAL A N 1
ATOM 2135 C CA . VAL A 1 265 ? 20.656 -6.478 -25.604 1.00 48.66 265 VAL A CA 1
ATOM 2136 C C . VAL A 1 265 ? 20.598 -5.011 -25.199 1.00 48.66 265 VAL A C 1
ATOM 2138 O O . VAL A 1 265 ? 21.289 -4.178 -25.781 1.00 48.66 265 VAL A O 1
ATOM 2141 N N . ILE A 1 266 ? 19.754 -4.687 -24.221 1.00 47.19 266 ILE A N 1
ATOM 2142 C CA . ILE A 1 266 ? 19.855 -3.411 -23.511 1.00 47.19 266 ILE A CA 1
ATOM 2143 C C . ILE A 1 266 ? 21.056 -3.567 -22.570 1.00 47.19 266 ILE A C 1
ATOM 2145 O O . ILE A 1 266 ? 20.981 -4.346 -21.618 1.00 47.19 266 ILE A O 1
ATOM 2149 N N . LEU A 1 267 ? 22.175 -2.920 -22.905 1.00 36.34 267 LEU A N 1
ATOM 2150 C CA . LEU A 1 267 ? 23.342 -2.787 -22.024 1.00 36.34 267 LEU A CA 1
ATOM 2151 C C . LEU A 1 267 ? 23.099 -1.710 -20.963 1.00 36.34 267 LEU A C 1
ATOM 2153 O O . LEU A 1 267 ? 22.485 -0.676 -21.313 1.00 36.34 267 LEU A O 1
#

pLDDT: mean 79.93, std 20.06, range [31.16, 98.75]

InterPro domains:
  IPR011893 Selenoprotein, Rdx-type [PF10262] (183-247)
  IPR011893 Selenoprotein, Rdx-type [TIGR02174] (184-247)
  IPR019192 Large ribosomal subunit protein mL40 [PF09812] (44-182)
  IPR036249 Thioredoxin-like superfamily [SSF52833] (184-251)
  IPR039145 Large ribosomal subunit protein mL40, metazoa/plants [PTHR13359] (7-206)

Radius of gyration: 42.97 Å; chains: 1; bounding box: 92×117×85 Å